Protein AF-Q2UUE7-F1 (afdb_monomer_lite)

Structure (mmCIF, N/CA/C/O backbone):
data_AF-Q2UUE7-F1
#
_entry.id   AF-Q2UUE7-F1
#
loop_
_atom_site.group_PDB
_atom_site.id
_atom_site.type_symbol
_atom_site.label_atom_id
_atom_site.label_alt_id
_atom_site.label_comp_id
_atom_site.label_asym_id
_atom_site.label_entity_id
_atom_site.label_seq_id
_atom_site.pdbx_PDB_ins_code
_atom_site.Cartn_x
_atom_site.Cartn_y
_atom_site.Cartn_z
_atom_site.occupancy
_atom_site.B_iso_or_equiv
_atom_site.auth_seq_id
_atom_site.auth_comp_id
_atom_site.auth_asym_id
_atom_site.auth_atom_id
_atom_site.pdbx_PDB_model_num
ATOM 1 N N . MET A 1 1 ? 7.877 10.088 -23.791 1.00 56.16 1 MET A N 1
ATOM 2 C CA . MET A 1 1 ? 6.866 9.044 -23.496 1.00 56.16 1 MET A CA 1
ATOM 3 C C . MET A 1 1 ? 7.052 8.372 -22.132 1.00 56.16 1 MET A C 1
ATOM 5 O O . MET A 1 1 ? 6.221 8.605 -21.274 1.00 56.16 1 MET A O 1
ATOM 9 N N . PHE A 1 2 ? 8.091 7.566 -21.865 1.00 62.44 2 PHE A N 1
ATOM 10 C CA . PHE A 1 2 ? 8.218 6.889 -20.551 1.00 62.44 2 PHE A CA 1
ATOM 11 C C . PHE A 1 2 ? 8.624 7.848 -19.414 1.00 62.44 2 PHE A C 1
ATOM 13 O O . PHE A 1 2 ? 7.998 7.840 -18.362 1.00 62.44 2 PHE A O 1
ATOM 20 N N . ASN A 1 3 ? 9.574 8.756 -19.678 1.00 67.06 3 ASN A N 1
ATOM 21 C CA . ASN A 1 3 ? 9.997 9.814 -18.742 1.00 67.06 3 ASN A CA 1
ATOM 22 C C . ASN A 1 3 ? 8.884 10.814 -18.375 1.00 67.06 3 ASN A C 1
ATOM 24 O O . ASN A 1 3 ? 9.054 11.586 -17.444 1.00 67.06 3 ASN A O 1
ATOM 28 N N . GLU A 1 4 ? 7.776 10.827 -19.118 1.00 73.94 4 GLU A N 1
ATOM 29 C CA . GLU A 1 4 ? 6.633 11.716 -18.862 1.00 73.94 4 GLU A CA 1
ATOM 30 C C . GLU A 1 4 ? 5.478 10.947 -18.215 1.00 73.94 4 GLU A C 1
ATOM 32 O O . GLU A 1 4 ? 4.833 11.449 -17.302 1.00 73.94 4 GLU A O 1
ATOM 37 N N . LYS A 1 5 ? 5.226 9.708 -18.660 1.00 82.69 5 LYS A N 1
ATOM 38 C CA . LYS A 1 5 ? 4.115 8.893 -18.157 1.00 82.69 5 LYS A CA 1
ATOM 39 C C . LYS A 1 5 ? 4.365 8.326 -16.765 1.00 82.69 5 LYS A C 1
ATOM 41 O O . LYS A 1 5 ? 3.429 8.278 -15.977 1.00 82.69 5 LYS A O 1
ATOM 46 N N . VAL A 1 6 ? 5.593 7.900 -16.456 1.00 81.25 6 VAL A N 1
ATOM 47 C CA . VAL A 1 6 ? 5.906 7.306 -15.144 1.00 81.25 6 VAL A CA 1
ATOM 48 C C . VAL A 1 6 ? 5.665 8.297 -14.004 1.00 81.25 6 VAL A C 1
ATOM 50 O O . VAL A 1 6 ? 4.866 7.961 -13.132 1.00 81.25 6 VAL A O 1
ATOM 53 N N . PRO A 1 7 ? 6.209 9.528 -14.034 1.00 84.81 7 PRO A N 1
ATOM 54 C CA . PRO A 1 7 ? 5.891 10.526 -13.014 1.00 84.81 7 PRO A CA 1
ATOM 55 C C . PRO A 1 7 ? 4.389 10.785 -12.870 1.00 84.81 7 PRO A C 1
ATOM 57 O O . PRO A 1 7 ? 3.871 10.849 -11.760 1.00 84.81 7 PRO A O 1
ATOM 60 N N . GLY A 1 8 ? 3.664 10.867 -13.994 1.00 87.19 8 GLY A N 1
ATOM 61 C CA . GLY A 1 8 ? 2.213 11.069 -13.985 1.00 87.19 8 GLY A CA 1
ATOM 62 C C . GLY A 1 8 ? 1.451 9.947 -13.275 1.00 87.19 8 GLY A C 1
ATOM 63 O O . GLY A 1 8 ? 0.583 10.223 -12.451 1.00 87.19 8 GLY A O 1
ATOM 64 N N . HIS A 1 9 ? 1.800 8.685 -13.540 1.00 89.06 9 HIS A N 1
ATOM 65 C CA . HIS A 1 9 ? 1.164 7.540 -12.886 1.00 89.06 9 HIS A CA 1
ATOM 66 C C . HIS A 1 9 ? 1.512 7.437 -11.397 1.00 89.06 9 HIS A C 1
ATOM 68 O O . HIS A 1 9 ? 0.632 7.123 -10.602 1.00 89.06 9 HIS A O 1
ATOM 74 N N . PHE A 1 10 ? 2.750 7.745 -10.998 1.00 88.94 10 PHE A N 1
ATOM 75 C CA . PHE A 1 10 ? 3.128 7.796 -9.580 1.00 88.94 10 PHE A CA 1
ATOM 76 C C . PHE A 1 10 ? 2.419 8.929 -8.837 1.00 88.94 10 PHE A C 1
ATOM 78 O O . PHE A 1 10 ? 1.948 8.733 -7.717 1.00 88.94 10 PHE A O 1
ATOM 85 N N . PHE A 1 11 ? 2.297 10.098 -9.470 1.00 88.56 11 PHE A N 1
ATOM 86 C CA . PHE A 1 11 ? 1.551 11.223 -8.916 1.00 88.56 11 PHE A CA 1
ATOM 87 C C . PHE A 1 11 ? 0.078 10.861 -8.694 1.00 88.56 11 PHE A C 1
ATOM 89 O O . PHE A 1 11 ? -0.455 11.110 -7.613 1.00 88.56 11 PHE A O 1
ATOM 96 N N . GLN A 1 12 ? -0.554 10.225 -9.684 1.00 92.81 12 GLN A N 1
ATOM 97 C CA . GLN A 1 12 ? -1.933 9.760 -9.572 1.00 92.81 12 GLN A CA 1
ATOM 98 C C . GLN A 1 12 ? -2.084 8.699 -8.476 1.00 92.81 12 GLN A C 1
ATOM 100 O O . GLN A 1 12 ? -2.904 8.871 -7.583 1.00 92.81 12 GLN A O 1
ATOM 105 N N . LEU A 1 13 ? -1.236 7.665 -8.475 1.00 92.19 13 LEU A N 1
ATOM 106 C CA . LEU A 1 13 ? -1.259 6.603 -7.466 1.00 92.19 13 LEU A CA 1
ATOM 107 C C . LEU A 1 13 ? -1.127 7.158 -6.042 1.00 92.19 13 LEU A C 1
ATOM 109 O O . LEU A 1 13 ? -1.840 6.734 -5.136 1.00 92.19 13 LEU A O 1
ATOM 113 N N . LYS A 1 14 ? -0.231 8.129 -5.836 1.00 91.81 14 LYS A N 1
ATOM 114 C CA . LYS A 1 14 ? -0.063 8.799 -4.543 1.00 91.81 14 LYS A CA 1
ATOM 115 C C . LYS A 1 14 ? -1.341 9.519 -4.105 1.00 91.81 14 LYS A C 1
ATOM 117 O O . LYS A 1 14 ? -1.687 9.451 -2.927 1.00 91.81 14 LYS A O 1
ATOM 122 N N . GLY A 1 15 ? -2.010 10.207 -5.030 1.00 91.38 15 GLY A N 1
ATOM 123 C CA . GLY A 1 15 ? -3.289 10.868 -4.776 1.00 91.38 15 GLY A CA 1
ATOM 124 C C . GLY A 1 15 ? -4.387 9.869 -4.419 1.00 91.38 15 GLY A C 1
ATOM 125 O O . GLY A 1 15 ? -5.014 10.006 -3.372 1.00 91.38 15 GLY A O 1
ATOM 126 N N . ASP A 1 16 ? -4.544 8.828 -5.236 1.00 94.12 16 ASP A N 1
ATOM 127 C CA . ASP A 1 16 ? -5.573 7.801 -5.066 1.00 94.12 16 ASP A CA 1
ATOM 128 C C . ASP A 1 16 ? -5.416 7.068 -3.723 1.00 94.12 16 ASP A C 1
ATOM 130 O O . ASP A 1 16 ? -6.382 6.900 -2.978 1.00 94.12 16 ASP A O 1
ATOM 134 N N . LEU A 1 17 ? -4.189 6.673 -3.361 1.00 92.94 17 LEU A N 1
ATOM 135 C CA . LEU A 1 17 ? -3.924 5.997 -2.088 1.00 92.94 17 LEU A CA 1
ATOM 136 C C . LEU A 1 17 ? -4.184 6.908 -0.882 1.00 92.94 17 LEU A C 1
ATOM 138 O O . LEU A 1 17 ? -4.773 6.462 0.103 1.00 92.94 17 LEU A O 1
ATOM 142 N N . ALA A 1 18 ? -3.780 8.180 -0.952 1.00 92.69 18 ALA A N 1
ATOM 143 C CA . ALA A 1 18 ? -4.068 9.141 0.110 1.00 92.69 18 ALA A CA 1
ATOM 144 C C . ALA A 1 18 ? -5.582 9.341 0.282 1.00 92.69 18 ALA A C 1
ATOM 146 O O . ALA A 1 18 ? -6.085 9.300 1.405 1.00 92.69 18 ALA A O 1
ATOM 147 N N . GLU A 1 19 ? -6.321 9.472 -0.822 1.00 94.94 19 GLU A N 1
ATOM 148 C CA . GLU A 1 19 ? -7.773 9.620 -0.787 1.00 94.94 19 GLU A CA 1
ATOM 149 C C . GLU A 1 19 ? -8.455 8.385 -0.182 1.00 94.94 19 GLU A C 1
ATOM 151 O O . GLU A 1 19 ? -9.333 8.519 0.674 1.00 94.94 19 GLU A O 1
ATOM 156 N N . ILE A 1 20 ? -8.044 7.178 -0.579 1.00 94.25 20 ILE A N 1
ATOM 157 C CA . ILE A 1 20 ? -8.590 5.927 -0.036 1.00 94.25 20 ILE A CA 1
ATOM 158 C C . ILE A 1 20 ? -8.371 5.856 1.478 1.00 94.25 20 ILE A C 1
ATOM 160 O O . ILE A 1 20 ? -9.308 5.534 2.217 1.00 94.25 20 ILE A O 1
ATOM 164 N N . LEU A 1 21 ? -7.170 6.189 1.956 1.00 93.56 21 LEU A N 1
ATOM 165 C CA . LEU A 1 21 ? -6.863 6.202 3.386 1.00 93.56 21 LEU A CA 1
ATOM 166 C C . LEU A 1 21 ? -7.695 7.247 4.140 1.00 93.56 21 LEU A C 1
ATOM 168 O O . LEU A 1 21 ? -8.236 6.948 5.205 1.00 93.56 21 LEU A O 1
ATOM 172 N N . GLU A 1 22 ? -7.879 8.443 3.580 1.00 93.56 22 GLU A N 1
ATOM 173 C CA . GLU A 1 22 ? -8.746 9.473 4.162 1.00 93.56 22 GLU A CA 1
ATOM 174 C C . GLU A 1 22 ? -10.224 9.059 4.184 1.00 93.56 22 GLU A C 1
ATOM 176 O O . GLU A 1 22 ? -10.947 9.331 5.148 1.00 93.56 22 GLU A O 1
ATOM 181 N N . GLN A 1 23 ? -10.711 8.404 3.129 1.00 94.75 23 GLN A N 1
ATOM 182 C CA . GLN A 1 23 ? -12.073 7.876 3.077 1.00 94.75 23 GLN A CA 1
ATOM 183 C C . GLN A 1 23 ? -12.275 6.767 4.111 1.00 94.75 23 GLN A C 1
ATOM 185 O O . GLN A 1 23 ? -13.275 6.784 4.837 1.00 94.75 23 GLN A O 1
ATOM 190 N N . TYR A 1 24 ? -11.329 5.828 4.206 1.00 92.62 24 TYR A N 1
ATOM 191 C CA . TYR A 1 24 ? -11.323 4.797 5.239 1.00 92.62 24 TYR A CA 1
ATOM 192 C C . TYR A 1 24 ? -11.357 5.436 6.625 1.00 92.62 24 TYR A C 1
ATOM 194 O O . TYR A 1 24 ? -12.229 5.107 7.431 1.00 92.62 24 TYR A O 1
ATOM 202 N N . HIS A 1 25 ? -10.482 6.412 6.869 1.00 93.19 25 HIS A N 1
ATOM 203 C CA . HIS A 1 25 ? -10.392 7.094 8.147 1.00 93.19 25 HIS A CA 1
ATOM 204 C C . HIS A 1 25 ? -11.710 7.765 8.533 1.00 93.19 25 HIS A C 1
ATOM 206 O O . HIS A 1 25 ? -12.246 7.497 9.610 1.00 93.19 25 HIS A O 1
ATOM 212 N N . ARG A 1 26 ? -12.287 8.571 7.632 1.00 90.94 26 ARG A N 1
ATOM 213 C CA . ARG A 1 26 ? -13.571 9.247 7.870 1.00 90.94 26 ARG A CA 1
ATOM 214 C C . ARG A 1 26 ? -14.686 8.256 8.188 1.00 90.94 26 ARG A C 1
ATOM 216 O O . ARG A 1 26 ? -15.453 8.479 9.121 1.00 90.94 26 ARG A O 1
ATOM 223 N N . ARG A 1 27 ? -14.772 7.149 7.443 1.00 90.00 27 ARG A N 1
ATOM 224 C CA . ARG A 1 27 ? -15.779 6.101 7.680 1.00 90.00 27 ARG A CA 1
ATOM 225 C C . ARG A 1 27 ? -15.566 5.408 9.021 1.00 90.00 27 ARG A C 1
ATOM 227 O O . ARG A 1 27 ? -16.525 5.235 9.771 1.00 90.00 27 ARG A O 1
ATOM 234 N N . ALA A 1 28 ? -14.329 5.038 9.330 1.00 88.19 28 ALA A N 1
ATOM 235 C CA . ALA A 1 28 ? -13.985 4.368 10.573 1.00 88.19 28 ALA A CA 1
ATOM 236 C C . ALA A 1 28 ? -14.290 5.258 11.786 1.00 88.19 28 ALA A C 1
ATOM 238 O O . ALA A 1 28 ? -14.904 4.789 12.738 1.00 88.19 28 ALA A O 1
ATOM 239 N N . ILE A 1 29 ? -13.972 6.552 11.731 1.00 86.88 29 ILE A N 1
ATOM 240 C CA . ILE A 1 29 ? -14.338 7.501 12.786 1.00 86.88 29 ILE A CA 1
ATOM 241 C C . ILE A 1 29 ? -15.863 7.663 12.881 1.00 86.88 29 ILE A C 1
ATOM 243 O O . ILE A 1 29 ? -16.412 7.496 13.968 1.00 86.88 29 ILE A O 1
ATOM 247 N N . ALA A 1 30 ? -16.576 7.877 11.770 1.00 86.19 30 ALA A N 1
ATOM 248 C CA . ALA A 1 30 ? -18.032 8.071 11.772 1.00 86.19 30 ALA A CA 1
ATOM 249 C C . ALA A 1 30 ? -18.816 6.871 12.345 1.00 86.19 30 ALA A C 1
ATOM 251 O O . ALA A 1 30 ? -19.825 7.043 13.037 1.00 86.19 30 ALA A O 1
ATOM 252 N N . LEU A 1 31 ? -18.349 5.640 12.101 1.00 81.69 31 LEU A N 1
ATOM 253 C CA . LEU A 1 31 ? -18.938 4.424 12.678 1.00 81.69 31 LEU A CA 1
ATOM 254 C C . LEU A 1 31 ? -18.821 4.385 14.206 1.00 81.69 31 LEU A C 1
ATOM 256 O O . LEU A 1 31 ? -19.656 3.797 14.897 1.00 81.69 31 LEU A O 1
ATOM 260 N N . VAL A 1 32 ? -17.775 5.003 14.742 1.00 77.25 32 VAL A N 1
ATOM 261 C CA . VAL A 1 32 ? -17.381 4.890 16.143 1.00 77.25 32 VAL A CA 1
ATOM 262 C C . VAL A 1 32 ? -17.842 6.127 16.929 1.00 77.25 32 VAL A C 1
ATOM 264 O O . VAL A 1 32 ? -18.203 5.981 18.100 1.00 77.25 32 VAL A O 1
ATOM 267 N N . GLU A 1 33 ? -17.964 7.293 16.278 1.00 62.25 33 GLU A N 1
ATOM 268 C CA . GLU A 1 33 ? -18.493 8.564 16.808 1.00 62.25 33 GLU A CA 1
ATOM 269 C C . GLU A 1 33 ? -19.914 8.433 17.379 1.00 62.25 33 GLU A C 1
ATOM 271 O O . GLU A 1 33 ? -20.243 9.096 18.359 1.00 62.25 33 GLU A O 1
ATOM 276 N N . ARG A 1 34 ? -20.738 7.498 16.885 1.00 61.56 34 ARG A N 1
ATOM 277 C CA . ARG A 1 34 ? -22.057 7.210 17.486 1.00 61.56 34 ARG A CA 1
ATOM 278 C C . ARG A 1 34 ? -21.989 6.537 18.866 1.00 61.56 34 ARG A C 1
ATOM 280 O O . ARG A 1 34 ? -23.013 6.447 19.537 1.00 61.56 34 ARG A O 1
ATOM 287 N N . ARG A 1 35 ? -20.835 5.998 19.283 1.00 59.16 35 ARG A N 1
ATOM 288 C CA . ARG A 1 35 ? -20.701 5.131 20.474 1.00 59.16 35 ARG A CA 1
ATOM 289 C C . ARG A 1 35 ? -19.375 5.321 21.233 1.00 59.16 35 ARG A C 1
ATOM 291 O O . ARG A 1 35 ? -18.734 4.334 21.560 1.00 59.16 35 ARG A O 1
ATOM 298 N N . SER A 1 36 ? -18.957 6.551 21.541 1.00 62.97 36 SER A N 1
ATOM 299 C CA . SER A 1 36 ? -17.813 6.865 22.434 1.00 62.97 36 SER A CA 1
ATOM 300 C C . SER A 1 36 ? -16.387 6.651 21.868 1.00 62.97 36 SER A C 1
ATOM 302 O O . SER A 1 36 ? -15.665 5.768 22.333 1.00 62.97 36 SER A O 1
ATOM 304 N N . VAL A 1 37 ? -15.951 7.479 20.907 1.00 68.25 37 VAL A N 1
ATOM 305 C CA . VAL A 1 37 ? -14.509 7.769 20.691 1.00 68.25 37 VAL A CA 1
ATOM 306 C C . VAL A 1 37 ? -14.127 8.929 21.601 1.00 68.25 37 VAL A C 1
ATOM 308 O O . VAL A 1 37 ? -14.853 9.922 21.642 1.00 68.25 37 VAL A O 1
ATOM 311 N N . THR A 1 38 ? -13.020 8.832 22.336 1.00 79.06 38 THR A N 1
ATOM 312 C CA . THR A 1 38 ? -12.492 9.993 23.066 1.00 79.06 38 THR A CA 1
ATOM 313 C C . THR A 1 38 ? -11.827 10.948 22.078 1.00 79.06 38 THR A C 1
ATOM 315 O O . THR A 1 38 ? -11.242 10.519 21.084 1.00 79.06 38 THR A O 1
ATOM 318 N N . LYS A 1 39 ? -11.881 12.256 22.344 1.00 83.38 39 LYS A N 1
ATOM 319 C CA . LYS A 1 39 ? -11.196 13.252 21.505 1.00 83.38 39 LYS A CA 1
ATOM 320 C C . LYS A 1 39 ? -9.711 12.907 21.308 1.00 83.38 39 LYS A C 1
ATOM 322 O O . LYS A 1 39 ? -9.200 13.010 20.204 1.00 83.38 39 LYS A O 1
ATOM 327 N N . GLU A 1 40 ? -9.068 12.399 22.355 1.00 84.31 40 GLU A N 1
ATOM 328 C CA . GLU A 1 40 ? -7.675 11.950 22.337 1.00 84.31 40 GLU A CA 1
ATOM 329 C C . GLU A 1 40 ? -7.412 10.815 21.332 1.00 84.31 40 GLU A C 1
ATOM 331 O O . GLU A 1 40 ? -6.474 10.905 20.544 1.00 84.31 40 GLU A O 1
ATOM 336 N N . SER A 1 41 ? -8.256 9.775 21.296 1.00 84.81 41 SER A N 1
ATOM 337 C CA . SER A 1 41 ? -8.110 8.681 20.325 1.00 84.81 41 SER A CA 1
ATOM 338 C C . SER A 1 41 ? -8.296 9.162 18.886 1.00 84.81 41 SER A C 1
ATOM 340 O O . SER A 1 41 ? -7.622 8.663 17.988 1.00 84.81 41 SER A O 1
ATOM 342 N N . LYS A 1 42 ? -9.186 10.137 18.661 1.00 88.31 42 LYS A N 1
ATOM 343 C CA . LYS A 1 42 ? -9.373 10.758 17.344 1.00 88.31 42 LYS A CA 1
ATOM 344 C C . LYS A 1 42 ? -8.134 11.554 16.932 1.00 88.31 42 LYS A C 1
ATOM 346 O O . LYS A 1 42 ? -7.565 11.267 15.888 1.00 88.31 42 LYS A O 1
ATOM 351 N N . ASP A 1 43 ? -7.657 12.451 17.795 1.00 89.31 43 ASP A N 1
ATOM 352 C CA . ASP A 1 43 ? -6.460 13.260 17.537 1.00 89.31 43 ASP A CA 1
ATOM 353 C C . ASP A 1 43 ? -5.216 12.377 17.292 1.00 89.31 43 ASP A C 1
ATOM 355 O O . ASP A 1 43 ? -4.345 12.719 16.489 1.00 89.31 43 ASP A O 1
ATOM 359 N N . MET A 1 44 ? -5.119 11.227 17.970 1.00 90.50 44 MET A N 1
ATOM 360 C CA . MET A 1 44 ? -4.061 10.240 17.740 1.00 90.50 44 MET A CA 1
ATOM 361 C C . MET A 1 44 ? -4.166 9.600 16.350 1.00 90.50 44 MET A C 1
ATOM 363 O O . MET A 1 44 ? -3.158 9.506 15.652 1.00 90.50 44 MET A O 1
ATOM 367 N N . LEU A 1 45 ? -5.366 9.181 15.937 1.00 92.56 45 LEU A N 1
ATOM 368 C CA . LEU A 1 45 ? -5.595 8.577 14.622 1.00 92.56 45 LEU A CA 1
ATOM 369 C C . LEU A 1 45 ? -5.399 9.575 13.477 1.00 92.56 45 LEU A C 1
ATOM 371 O O . LEU A 1 45 ? -4.838 9.199 12.452 1.00 92.56 45 LEU A O 1
ATOM 375 N N . ASP A 1 46 ? -5.791 10.836 13.657 1.00 93.25 46 ASP A N 1
ATOM 376 C CA . ASP A 1 46 ? -5.561 11.908 12.680 1.00 93.25 46 ASP A CA 1
ATOM 377 C C . ASP A 1 46 ? -4.054 12.116 12.448 1.00 93.25 46 ASP A C 1
ATOM 379 O O . ASP A 1 46 ? -3.580 12.199 11.311 1.00 93.25 46 ASP A O 1
ATOM 383 N N . LYS A 1 47 ? -3.269 12.138 13.535 1.00 93.75 47 LYS A N 1
ATOM 384 C CA . LYS A 1 47 ? -1.802 12.229 13.467 1.00 93.75 47 LYS A CA 1
ATOM 385 C C . LYS A 1 47 ? -1.185 10.993 12.821 1.00 93.75 47 LYS A C 1
ATOM 387 O O . LYS A 1 47 ? -0.312 11.140 11.968 1.00 93.75 47 LYS A O 1
ATOM 392 N N . ALA A 1 48 ? -1.628 9.797 13.208 1.00 93.12 48 ALA A N 1
ATOM 393 C CA . ALA A 1 48 ? -1.131 8.543 12.647 1.00 93.12 48 ALA A CA 1
ATOM 394 C C . ALA A 1 48 ? -1.394 8.468 11.136 1.00 93.12 48 ALA A C 1
ATOM 396 O O . ALA A 1 48 ? -0.478 8.173 10.371 1.00 93.12 48 ALA A O 1
ATOM 397 N N . LEU A 1 49 ? -2.600 8.841 10.695 1.00 94.31 49 LEU A N 1
ATOM 398 C CA . LEU A 1 49 ? -2.948 8.942 9.280 1.00 94.31 49 LEU A CA 1
ATOM 399 C C . LEU A 1 49 ? -2.043 9.939 8.549 1.00 94.31 49 LEU A C 1
ATOM 401 O O . LEU A 1 49 ? -1.494 9.613 7.502 1.00 94.31 49 LEU A O 1
ATOM 405 N N . SER A 1 50 ? -1.853 11.138 9.106 1.00 94.19 50 SER A N 1
ATOM 406 C CA . SER A 1 50 ? -0.995 12.169 8.511 1.00 94.19 50 SER A CA 1
ATOM 407 C C . SER A 1 50 ? 0.446 11.677 8.319 1.00 94.19 50 SER A C 1
ATOM 409 O O . SER A 1 50 ? 1.023 11.831 7.239 1.00 94.19 50 SER A O 1
ATOM 411 N N . ILE A 1 51 ? 1.012 11.021 9.338 1.00 94.06 51 ILE A N 1
ATOM 412 C CA . ILE A 1 51 ? 2.350 10.414 9.281 1.00 94.06 51 ILE A CA 1
ATOM 413 C C . ILE A 1 51 ? 2.394 9.304 8.227 1.00 94.06 51 ILE A C 1
ATOM 415 O O . ILE A 1 51 ? 3.329 9.255 7.429 1.00 94.06 51 ILE A O 1
ATOM 419 N N . CYS A 1 52 ? 1.377 8.444 8.196 1.00 92.75 52 CYS A N 1
ATOM 420 C CA . CYS A 1 52 ? 1.263 7.334 7.260 1.00 92.75 52 CYS A CA 1
ATOM 421 C C . CYS A 1 52 ? 1.207 7.821 5.802 1.00 92.75 52 CYS A C 1
ATOM 423 O O . CYS A 1 52 ? 2.049 7.430 4.993 1.00 92.75 52 CYS A O 1
ATOM 425 N N . CYS A 1 53 ? 0.308 8.758 5.482 1.00 92.50 53 CYS A N 1
ATOM 426 C CA . CYS A 1 53 ? 0.196 9.356 4.150 1.00 92.50 53 CYS A CA 1
ATOM 427 C C . CYS A 1 53 ? 1.495 10.048 3.717 1.00 92.50 53 CYS A C 1
ATOM 429 O O . CYS A 1 53 ? 1.909 9.934 2.560 1.00 92.50 53 CYS A O 1
ATOM 431 N N . LYS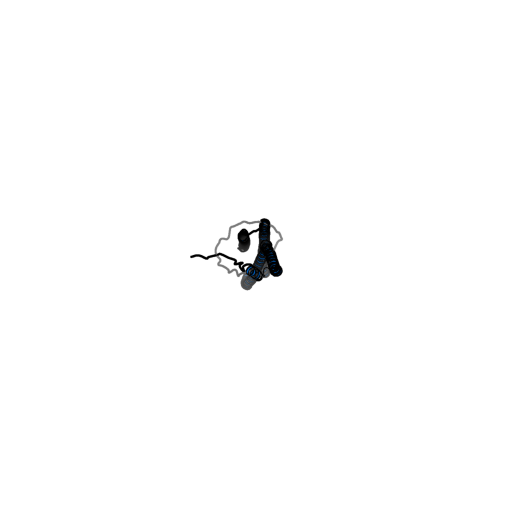 A 1 54 ? 2.172 10.742 4.643 1.00 93.50 54 LYS A N 1
ATOM 432 C CA . LYS A 1 54 ? 3.461 11.381 4.361 1.00 93.50 54 LYS A CA 1
ATOM 433 C C . LYS A 1 54 ? 4.544 10.346 4.054 1.00 93.50 54 LYS A C 1
ATOM 435 O O . LYS A 1 54 ? 5.207 10.463 3.028 1.00 93.50 54 LYS A O 1
ATOM 440 N N . SER A 1 55 ? 4.683 9.329 4.903 1.00 93.44 55 SER A N 1
ATOM 441 C CA . SER A 1 55 ? 5.686 8.274 4.745 1.00 93.44 55 SER A CA 1
ATOM 442 C C . SER A 1 55 ? 5.487 7.494 3.446 1.00 93.44 55 SER A C 1
ATOM 444 O O . SER A 1 55 ? 6.423 7.357 2.661 1.00 93.44 55 SER A O 1
ATOM 446 N N . MET A 1 56 ? 4.254 7.077 3.153 1.00 93.69 56 MET A N 1
ATOM 447 C CA . MET A 1 56 ? 3.905 6.424 1.890 1.00 93.69 56 MET A CA 1
ATOM 448 C C . MET A 1 56 ? 4.224 7.328 0.691 1.00 93.69 56 MET A C 1
ATOM 450 O O . MET A 1 56 ? 4.813 6.887 -0.295 1.00 93.69 56 MET A O 1
ATOM 454 N N . GLY A 1 57 ? 3.897 8.619 0.788 1.00 91.94 57 GLY A N 1
ATOM 455 C CA . GLY A 1 57 ? 4.189 9.601 -0.250 1.00 91.94 57 GLY A CA 1
ATOM 456 C C . GLY A 1 57 ? 5.682 9.842 -0.501 1.00 91.94 57 GLY A C 1
ATOM 457 O O . GLY A 1 57 ? 6.043 10.185 -1.628 1.00 91.94 57 GLY A O 1
ATOM 458 N N . GLU A 1 58 ? 6.532 9.694 0.516 1.00 93.69 58 GLU A N 1
ATOM 459 C CA . GLU A 1 58 ? 7.996 9.756 0.407 1.00 93.69 58 GLU A CA 1
ATOM 460 C C . GLU A 1 58 ? 8.563 8.470 -0.209 1.00 93.69 58 GLU A C 1
ATOM 462 O O . GLU A 1 58 ? 9.407 8.537 -1.105 1.00 93.69 58 GLU A O 1
ATOM 467 N N . GLN A 1 59 ? 8.062 7.304 0.208 1.00 92.88 59 GLN A N 1
ATOM 468 C CA . GLN A 1 59 ? 8.496 6.007 -0.318 1.00 92.88 59 GLN A CA 1
ATOM 469 C C . GLN A 1 59 ? 8.127 5.836 -1.797 1.00 92.88 59 GLN A C 1
ATOM 471 O O . GLN A 1 59 ? 8.983 5.453 -2.593 1.00 92.88 59 GLN A O 1
ATOM 476 N N . LEU A 1 60 ? 6.913 6.229 -2.200 1.00 92.88 60 LEU A N 1
ATOM 477 C CA . LEU A 1 60 ? 6.524 6.277 -3.615 1.00 92.88 60 LEU A CA 1
ATOM 478 C C . LEU A 1 60 ? 7.412 7.227 -4.424 1.00 92.88 60 LEU A C 1
ATOM 480 O O . LEU A 1 60 ? 7.815 6.884 -5.532 1.00 92.88 60 LEU A O 1
ATOM 484 N N . GLY A 1 61 ? 7.763 8.390 -3.866 1.00 92.19 61 GLY A N 1
ATOM 485 C CA . GLY A 1 61 ? 8.679 9.327 -4.520 1.00 92.19 61 GLY A CA 1
ATOM 486 C C . GLY A 1 61 ? 10.084 8.743 -4.700 1.00 92.19 61 GLY A C 1
ATOM 487 O O . GLY A 1 61 ? 10.700 8.903 -5.752 1.00 92.19 61 GLY A O 1
ATOM 488 N N . SER A 1 62 ? 10.587 8.009 -3.705 1.00 93.06 62 SER A N 1
ATOM 489 C CA . SER A 1 62 ? 11.859 7.285 -3.813 1.00 93.06 62 SER A CA 1
ATOM 490 C C . SER A 1 62 ? 11.810 6.204 -4.899 1.00 93.06 62 SER A C 1
ATOM 492 O O . SER A 1 62 ? 12.729 6.093 -5.717 1.00 93.06 62 SER A O 1
ATOM 494 N N . LEU A 1 63 ? 10.709 5.450 -4.956 1.00 92.81 63 LEU A N 1
ATOM 495 C CA . LEU A 1 63 ? 10.507 4.393 -5.939 1.00 92.81 63 LEU A CA 1
ATOM 496 C C . LEU A 1 63 ? 10.416 4.944 -7.369 1.00 92.81 63 LEU A C 1
ATOM 498 O O . LEU A 1 63 ? 11.048 4.399 -8.275 1.00 92.81 63 LEU A O 1
ATOM 502 N N . GLU A 1 64 ? 9.724 6.068 -7.559 1.00 91.94 64 GLU A N 1
ATOM 503 C CA . GLU A 1 64 ? 9.673 6.798 -8.828 1.00 91.94 64 GLU A CA 1
ATOM 504 C C . GLU A 1 64 ? 11.087 7.168 -9.314 1.00 91.94 64 GLU A C 1
ATOM 506 O O . GLU A 1 64 ? 11.473 6.851 -10.444 1.00 91.94 64 GLU A O 1
ATOM 511 N N . GLN A 1 65 ? 11.906 7.781 -8.449 1.00 91.56 65 GLN A N 1
ATOM 512 C CA . GLN A 1 65 ? 13.278 8.173 -8.797 1.00 91.56 65 GLN A CA 1
ATOM 513 C C . GLN A 1 65 ? 14.171 6.967 -9.112 1.00 91.56 65 GLN A C 1
ATOM 515 O O . GLN A 1 65 ? 14.983 7.011 -10.045 1.00 91.56 65 GLN A O 1
ATOM 520 N N . SER A 1 66 ? 14.003 5.873 -8.367 1.00 91.56 66 SER A N 1
ATOM 521 C CA . SER A 1 66 ? 14.686 4.602 -8.622 1.00 91.56 66 SER A CA 1
ATOM 522 C C . SER A 1 66 ? 14.314 4.039 -9.996 1.00 91.56 66 SER A C 1
ATOM 524 O O . SER A 1 66 ? 15.199 3.689 -10.783 1.00 91.56 66 SER A O 1
ATOM 526 N N . MET A 1 67 ? 13.022 4.030 -10.336 1.00 89.69 67 MET A N 1
ATOM 527 C CA . MET A 1 67 ? 12.520 3.553 -11.625 1.00 89.69 67 MET A CA 1
ATOM 528 C C . MET A 1 67 ? 13.065 4.386 -12.790 1.00 89.69 67 MET A C 1
ATOM 530 O O . MET A 1 67 ? 13.592 3.824 -13.752 1.00 89.69 67 MET A O 1
ATOM 534 N N . ILE A 1 68 ? 13.021 5.718 -12.687 1.00 89.62 68 ILE A N 1
ATOM 535 C CA . ILE A 1 68 ? 13.575 6.629 -13.703 1.00 89.62 68 ILE A CA 1
ATOM 536 C C . ILE A 1 68 ? 15.078 6.380 -13.892 1.00 89.62 68 ILE A C 1
ATOM 538 O O . ILE A 1 68 ? 15.569 6.315 -15.022 1.00 89.62 68 ILE A O 1
ATOM 542 N N . SER A 1 69 ? 15.823 6.218 -12.798 1.00 89.94 69 SER A N 1
ATOM 543 C CA . SER A 1 69 ? 17.272 5.999 -12.842 1.00 89.94 69 SER A CA 1
ATOM 544 C C . SER A 1 69 ? 17.632 4.658 -13.484 1.00 89.94 69 SER A C 1
ATOM 546 O O . SER A 1 69 ? 18.455 4.615 -14.400 1.00 89.94 69 SER A O 1
ATOM 548 N N . LYS A 1 70 ? 16.968 3.567 -13.080 1.00 89.12 70 LYS A N 1
ATOM 549 C CA . LYS A 1 70 ? 17.166 2.231 -13.667 1.00 89.12 70 LYS A CA 1
ATOM 550 C C . LYS A 1 70 ? 16.788 2.201 -15.146 1.00 89.12 70 LYS A C 1
ATOM 552 O O . LYS A 1 70 ? 17.473 1.575 -15.952 1.00 89.12 70 LYS A O 1
ATOM 557 N N . GLN A 1 71 ? 15.734 2.913 -15.533 1.00 88.06 71 GLN A N 1
ATOM 558 C CA . GLN A 1 71 ? 15.339 3.005 -16.932 1.00 88.06 71 GLN A CA 1
ATOM 559 C C . GLN A 1 71 ? 16.374 3.763 -17.779 1.00 88.06 71 GLN A C 1
ATOM 561 O O . GLN A 1 71 ? 16.726 3.311 -18.871 1.00 88.06 71 GLN A O 1
ATOM 566 N N . LYS A 1 72 ? 16.902 4.891 -17.280 1.00 89.38 72 LYS A N 1
ATOM 567 C CA . LYS A 1 72 ? 18.013 5.608 -17.931 1.00 89.38 72 LYS A CA 1
ATOM 568 C C . LYS A 1 72 ? 19.225 4.700 -18.106 1.00 89.38 72 LYS A C 1
ATOM 570 O O . LYS A 1 72 ? 19.836 4.717 -19.171 1.00 89.38 72 LYS A O 1
ATOM 575 N N . GLU A 1 73 ? 19.524 3.877 -17.106 1.00 89.25 73 GLU A N 1
ATOM 576 C CA . GLU A 1 73 ? 20.620 2.915 -17.181 1.00 89.25 73 GLU A CA 1
ATOM 577 C C . GLU A 1 73 ? 20.399 1.853 -18.265 1.00 89.25 73 GLU A C 1
ATOM 579 O O . GLU A 1 73 ? 21.287 1.608 -19.081 1.00 89.25 73 GLU A O 1
ATOM 584 N N . ILE A 1 74 ? 19.195 1.282 -18.354 1.00 87.25 74 ILE A N 1
ATOM 585 C CA . ILE A 1 74 ? 18.838 0.329 -19.419 1.00 87.25 74 ILE A CA 1
ATOM 586 C C . ILE A 1 74 ? 18.995 0.972 -20.806 1.00 87.25 74 ILE A C 1
ATOM 588 O O . ILE A 1 74 ? 19.565 0.363 -21.715 1.00 87.25 74 ILE A O 1
ATOM 592 N N . ASN A 1 75 ? 18.549 2.220 -20.965 1.00 86.25 75 ASN A N 1
ATOM 593 C CA . ASN A 1 75 ? 18.697 2.963 -22.219 1.00 86.25 75 ASN A CA 1
ATOM 594 C C . ASN A 1 75 ? 20.172 3.264 -22.542 1.00 86.25 75 ASN A C 1
ATOM 596 O O . ASN A 1 75 ? 20.579 3.191 -23.703 1.00 86.25 75 ASN A O 1
ATOM 600 N N . ARG A 1 76 ? 20.996 3.560 -21.529 1.00 87.75 76 ARG A N 1
ATOM 601 C CA . ARG A 1 76 ? 22.443 3.757 -21.690 1.00 87.75 76 ARG A CA 1
ATOM 602 C C . ARG A 1 76 ? 23.125 2.474 -22.159 1.00 87.75 76 ARG A C 1
ATOM 604 O O . ARG A 1 76 ? 23.879 2.510 -23.128 1.00 87.75 76 ARG A O 1
ATOM 611 N N . MET A 1 77 ? 22.810 1.335 -21.540 1.00 82.88 77 MET A N 1
ATOM 612 C CA . MET A 1 77 ? 23.339 0.027 -21.947 1.00 82.88 77 MET A CA 1
ATOM 613 C C . MET A 1 77 ? 22.964 -0.337 -23.389 1.00 82.88 77 MET A C 1
ATOM 615 O O . MET A 1 77 ? 23.755 -0.966 -24.096 1.00 82.88 77 MET A O 1
ATOM 619 N N . PHE A 1 78 ? 21.778 0.068 -23.849 1.00 82.75 78 PHE A N 1
ATOM 620 C CA . PHE A 1 78 ? 21.361 -0.103 -25.241 1.00 82.75 78 PHE A CA 1
ATOM 621 C C . PHE A 1 78 ? 22.248 0.682 -26.211 1.00 82.75 78 PHE A C 1
ATOM 623 O O . PHE A 1 78 ? 22.773 0.099 -27.163 1.00 82.75 78 PHE A O 1
ATOM 630 N N . ALA A 1 79 ? 22.446 1.978 -25.949 1.00 82.75 79 ALA A N 1
ATOM 631 C CA . ALA A 1 79 ? 23.305 2.834 -26.766 1.00 82.75 79 ALA A CA 1
ATOM 632 C C . ALA A 1 79 ? 24.752 2.316 -26.790 1.00 82.75 79 ALA A C 1
ATOM 634 O O . ALA A 1 79 ? 25.369 2.233 -27.850 1.00 82.75 79 ALA A O 1
ATOM 635 N N . GLU A 1 80 ? 25.254 1.874 -25.639 1.00 83.69 80 GLU A N 1
ATOM 636 C CA . GLU A 1 80 ? 26.602 1.328 -25.498 1.00 83.69 80 GLU A CA 1
ATOM 637 C C . GLU A 1 80 ? 26.789 -0.005 -26.235 1.00 83.69 80 GLU A C 1
ATOM 639 O O . GLU A 1 80 ? 27.828 -0.248 -26.854 1.00 83.69 80 GLU A O 1
ATOM 644 N N . THR A 1 81 ? 25.759 -0.857 -26.235 1.00 80.69 81 THR A N 1
ATOM 645 C CA . THR A 1 81 ? 25.763 -2.117 -26.991 1.00 80.69 81 THR A CA 1
ATOM 646 C C . THR A 1 81 ? 25.823 -1.851 -28.494 1.00 80.69 81 THR A C 1
ATOM 648 O O . THR A 1 81 ? 26.555 -2.540 -29.204 1.00 80.69 81 THR A O 1
ATOM 651 N N . ILE A 1 82 ? 25.080 -0.851 -28.983 1.00 78.44 82 ILE A N 1
ATOM 652 C CA . ILE A 1 82 ? 25.127 -0.435 -30.392 1.00 78.44 82 ILE A CA 1
ATOM 653 C C . ILE A 1 82 ? 26.506 0.126 -30.730 1.00 78.44 82 ILE A C 1
ATOM 655 O O . ILE A 1 82 ? 27.110 -0.300 -31.711 1.00 78.44 82 ILE A O 1
ATOM 659 N N . ARG A 1 83 ? 27.029 1.033 -29.896 1.00 81.06 83 ARG A N 1
ATOM 660 C CA . ARG A 1 83 ? 28.353 1.637 -30.076 1.00 81.06 83 ARG A CA 1
ATOM 661 C C . ARG A 1 83 ? 29.435 0.568 -30.185 1.00 81.06 83 ARG A C 1
ATOM 663 O O . ARG A 1 83 ? 30.168 0.549 -31.163 1.00 81.06 83 ARG A O 1
ATOM 670 N N . THR A 1 84 ? 29.502 -0.340 -29.215 1.00 80.69 84 THR A N 1
ATOM 671 C CA . THR A 1 84 ? 30.522 -1.398 -29.160 1.00 80.69 84 THR A CA 1
ATOM 672 C C . THR A 1 84 ? 30.453 -2.330 -30.367 1.00 80.69 84 THR A C 1
ATOM 674 O O . THR A 1 84 ? 31.483 -2.769 -30.862 1.00 80.69 84 THR A O 1
ATOM 677 N N . LYS A 1 85 ? 29.249 -2.627 -30.863 1.00 78.19 85 LYS A N 1
ATOM 678 C CA . LYS A 1 85 ? 29.073 -3.513 -32.019 1.00 78.19 85 LYS A CA 1
ATOM 679 C C . LYS A 1 85 ? 29.304 -2.826 -33.368 1.00 78.19 85 LYS A C 1
ATOM 681 O O . LYS A 1 85 ? 29.675 -3.514 -34.308 1.00 78.19 85 LYS A O 1
ATOM 686 N N . LEU A 1 86 ? 29.100 -1.510 -33.472 1.00 77.00 86 LEU A N 1
ATOM 687 C CA . LEU A 1 86 ? 29.370 -0.743 -34.696 1.00 77.00 86 LEU A CA 1
ATOM 688 C C . LEU A 1 86 ? 30.802 -0.200 -34.775 1.00 77.00 86 LEU A C 1
ATOM 690 O O . LEU A 1 86 ? 31.267 0.081 -35.876 1.00 77.00 86 LEU A O 1
ATOM 694 N N . MET A 1 87 ? 31.495 -0.037 -33.642 1.00 78.38 87 MET A N 1
ATOM 695 C CA . MET A 1 87 ? 32.841 0.549 -33.599 1.00 78.38 87 MET A CA 1
ATOM 696 C C . MET A 1 87 ? 33.841 -0.140 -34.542 1.00 78.38 87 MET A C 1
ATOM 698 O O . MET A 1 87 ? 34.464 0.583 -35.315 1.00 78.38 87 MET A O 1
ATOM 702 N N . PRO A 1 88 ? 33.937 -1.486 -34.593 1.00 79.81 88 PRO A N 1
ATOM 703 C CA . PRO A 1 88 ? 34.898 -2.149 -35.476 1.00 79.81 88 PRO A CA 1
ATOM 704 C C . PRO A 1 88 ? 34.644 -1.836 -36.955 1.00 79.81 88 PRO A C 1
ATOM 706 O O . PRO A 1 88 ? 35.572 -1.575 -37.711 1.00 79.81 88 PRO A O 1
ATOM 709 N N . THR A 1 89 ? 33.371 -1.773 -37.365 1.00 76.00 89 THR A N 1
ATOM 710 C CA . THR A 1 89 ? 32.990 -1.400 -38.736 1.00 76.00 89 THR A CA 1
ATOM 711 C C . THR A 1 89 ? 33.362 0.050 -39.048 1.00 76.00 89 THR A C 1
ATOM 713 O O . THR A 1 89 ? 33.785 0.355 -40.162 1.00 76.00 89 THR A O 1
ATOM 716 N N . TYR A 1 90 ? 33.216 0.960 -38.080 1.00 74.12 90 TYR A N 1
ATOM 717 C CA . TYR A 1 90 ? 33.639 2.353 -38.240 1.00 74.12 90 TYR A CA 1
ATOM 718 C C . TYR A 1 90 ? 35.164 2.494 -38.339 1.00 74.12 90 TYR A C 1
ATOM 720 O O . TYR A 1 90 ? 35.632 3.277 -39.166 1.00 74.12 90 TYR A O 1
ATOM 728 N N . GLU A 1 91 ? 35.920 1.745 -37.536 1.00 77.44 91 GLU A N 1
ATOM 729 C CA . GLU A 1 91 ? 37.388 1.719 -37.551 1.00 77.44 91 GLU A CA 1
ATOM 730 C C . GLU A 1 91 ? 37.919 1.185 -38.890 1.00 77.44 91 GLU A C 1
ATOM 732 O O . GLU A 1 91 ? 38.694 1.870 -39.555 1.00 77.44 91 GLU A O 1
ATOM 737 N N . GLU A 1 92 ? 37.395 0.055 -39.369 1.00 74.25 92 GLU A N 1
ATOM 738 C CA . GLU A 1 92 ? 37.777 -0.540 -40.659 1.00 74.25 92 GLU A CA 1
ATOM 739 C C . GLU A 1 92 ? 37.471 0.402 -41.843 1.00 74.25 92 GLU A C 1
ATOM 741 O O . GLU A 1 92 ? 38.256 0.557 -42.784 1.00 74.25 92 GLU A O 1
ATOM 746 N N . CYS A 1 93 ? 36.351 1.127 -41.775 1.00 70.75 93 CYS A N 1
ATOM 747 C CA . CYS A 1 93 ? 36.020 2.155 -42.762 1.00 70.75 93 CYS A CA 1
ATOM 748 C C . CYS A 1 93 ? 36.974 3.357 -42.726 1.00 70.75 93 CYS A C 1
ATOM 750 O O . CYS A 1 93 ? 37.224 3.975 -43.766 1.00 70.75 93 CYS A O 1
ATOM 752 N N . ALA A 1 94 ? 37.471 3.729 -41.544 1.00 71.50 94 ALA A N 1
ATOM 753 C CA . ALA A 1 94 ? 38.421 4.823 -41.383 1.00 71.50 94 ALA A CA 1
ATOM 754 C C . ALA A 1 94 ? 39.807 4.444 -41.931 1.00 71.50 94 ALA A C 1
ATOM 756 O O . ALA A 1 94 ? 40.420 5.254 -42.632 1.00 71.50 94 ALA A O 1
ATOM 757 N N . GLU A 1 95 ? 40.252 3.208 -41.697 1.00 71.50 95 GLU A N 1
ATOM 758 C CA . GLU A 1 95 ? 41.515 2.661 -42.209 1.00 71.50 95 GLU A CA 1
ATOM 759 C C . GLU A 1 95 ? 41.540 2.615 -43.744 1.00 71.50 95 GLU A C 1
ATOM 761 O O . GLU A 1 95 ? 42.451 3.167 -44.367 1.00 71.50 95 GLU A O 1
ATOM 766 N N . GLN A 1 96 ? 40.477 2.107 -44.380 1.00 65.75 96 GLN A N 1
ATOM 767 C CA . GLN A 1 96 ? 40.370 2.080 -45.847 1.00 65.75 96 GLN A CA 1
ATOM 768 C C . GLN A 1 96 ? 40.407 3.481 -46.482 1.00 65.75 96 GLN A C 1
ATOM 770 O O . GLN A 1 96 ? 40.918 3.675 -47.592 1.00 65.75 96 GLN A O 1
ATOM 775 N N . LYS A 1 97 ? 39.877 4.497 -45.789 1.00 58.12 97 LYS A N 1
ATOM 776 C CA . LYS A 1 97 ? 39.929 5.894 -46.245 1.00 58.12 97 LYS A CA 1
ATOM 777 C C . LYS A 1 97 ? 41.341 6.486 -46.114 1.00 58.12 97 LYS A C 1
ATOM 779 O O . LYS A 1 97 ? 41.712 7.329 -46.932 1.00 58.12 97 LYS A O 1
ATOM 784 N N . GLY A 1 98 ? 42.122 6.027 -45.132 1.00 54.06 98 GLY A N 1
ATOM 785 C CA . GLY A 1 98 ? 43.534 6.372 -44.942 1.00 54.06 98 GLY A CA 1
ATOM 786 C C . GLY A 1 98 ? 44.453 5.777 -46.014 1.00 54.06 98 GLY A C 1
ATOM 787 O O . GLY A 1 98 ? 45.325 6.477 -46.528 1.00 54.06 98 GLY A O 1
ATOM 788 N N . GLU A 1 99 ? 44.209 4.535 -46.436 1.00 51.19 99 GLU A N 1
ATOM 789 C CA . GLU A 1 99 ? 44.966 3.882 -47.518 1.00 51.19 99 GLU A CA 1
ATOM 790 C C . GLU A 1 99 ? 44.653 4.476 -48.900 1.00 51.19 99 GLU A C 1
ATOM 792 O O . GLU A 1 99 ? 45.549 4.694 -49.718 1.00 51.19 99 GLU A O 1
ATOM 797 N N . SER A 1 100 ? 43.391 4.843 -49.143 1.00 45.72 100 SER A N 1
ATOM 798 C CA . SER A 1 100 ? 42.954 5.477 -50.399 1.00 45.72 100 SER A CA 1
ATOM 799 C C . SER A 1 100 ? 43.671 6.809 -50.690 1.00 45.72 100 SER A C 1
ATOM 801 O O . SER A 1 100 ? 43.833 7.192 -51.850 1.00 45.72 100 SER A O 1
ATOM 803 N N . LEU A 1 101 ? 44.126 7.517 -49.649 1.00 44.94 101 LEU A N 1
ATOM 804 C CA . LEU A 1 101 ? 44.905 8.755 -49.774 1.00 44.94 101 LEU A CA 1
ATOM 805 C C . LEU A 1 101 ? 46.391 8.500 -50.080 1.00 44.94 101 LEU A C 1
ATOM 807 O O . LEU A 1 101 ? 47.033 9.347 -50.700 1.00 44.94 101 LEU A O 1
ATOM 811 N N . GLN A 1 102 ? 46.938 7.332 -49.725 1.00 45.44 102 GLN A N 1
ATOM 812 C CA . GLN A 1 102 ? 48.318 6.965 -50.067 1.00 45.44 102 GLN A CA 1
ATOM 813 C C . GLN A 1 102 ? 48.458 6.569 -51.545 1.00 45.44 102 GLN A C 1
ATOM 815 O O . GLN A 1 102 ? 49.448 6.925 -52.187 1.00 45.44 102 GLN A O 1
ATOM 820 N N . PHE A 1 103 ? 47.432 5.946 -52.137 1.00 38.44 103 PHE A N 1
ATOM 821 C CA . PHE A 1 103 ? 47.415 5.629 -53.572 1.00 38.44 103 PHE A CA 1
ATOM 822 C C . PHE A 1 103 ? 47.310 6.864 -54.479 1.00 38.44 103 PHE A C 1
ATOM 824 O O . PHE A 1 103 ? 47.807 6.838 -55.607 1.00 38.44 103 PHE A O 1
ATOM 831 N N . LEU A 1 104 ? 46.734 7.968 -53.991 1.00 40.78 104 LEU A N 1
ATOM 832 C CA . LEU A 1 104 ? 46.736 9.249 -54.710 1.00 40.78 104 LEU A CA 1
ATOM 833 C C . LEU A 1 104 ? 48.087 9.980 -54.623 1.00 40.78 104 LEU A C 1
ATOM 835 O O . LEU A 1 104 ? 48.381 10.805 -55.484 1.00 40.78 104 LEU A O 1
ATOM 839 N N . SER A 1 105 ? 48.942 9.636 -53.653 1.00 40.12 105 SER A N 1
ATOM 840 C CA . SER A 1 105 ? 50.312 10.166 -53.551 1.00 40.12 105 SER A CA 1
ATOM 841 C C . SER A 1 105 ? 51.292 9.473 -54.517 1.00 40.12 105 SER A C 1
ATOM 843 O O . SER A 1 105 ? 52.282 10.063 -54.939 1.00 40.12 105 SER A O 1
ATOM 845 N N . HIS A 1 106 ? 51.001 8.241 -54.957 1.00 37.47 106 HIS A N 1
ATOM 846 C CA . HIS A 1 106 ? 51.885 7.462 -55.843 1.00 37.47 106 HIS A CA 1
ATOM 847 C C . HIS A 1 106 ? 51.659 7.664 -57.357 1.00 37.47 106 HIS A C 1
ATOM 849 O O . HIS A 1 106 ? 52.333 7.034 -58.169 1.00 37.47 106 HIS A O 1
ATOM 855 N N . LYS A 1 107 ? 50.756 8.569 -57.767 1.00 39.34 107 LYS A N 1
ATOM 856 C CA . LYS A 1 107 ? 50.547 8.959 -59.180 1.00 39.34 107 LYS A CA 1
ATOM 857 C C . LYS A 1 107 ? 50.772 10.454 -59.433 1.00 39.34 107 LYS A C 1
ATOM 859 O O . LYS A 1 107 ? 50.058 11.085 -60.204 1.00 39.34 107 LYS A O 1
ATOM 864 N N . GLY A 1 108 ? 51.808 11.004 -58.808 1.00 34.91 108 GLY A N 1
ATOM 865 C CA . GLY A 1 108 ? 52.263 12.375 -59.022 1.00 34.91 108 GLY A CA 1
ATOM 866 C C . GLY A 1 108 ? 53.781 12.468 -59.112 1.00 34.91 108 GLY A C 1
ATOM 867 O O . GLY A 1 108 ? 54.399 13.148 -58.302 1.00 34.91 108 GLY A O 1
ATOM 868 N N . VAL A 1 109 ? 54.399 11.808 -60.098 1.00 41.16 109 VAL A N 1
ATOM 869 C CA . VAL A 1 109 ? 55.724 12.238 -60.569 1.00 41.16 109 VAL A CA 1
ATOM 870 C C . VAL A 1 109 ? 55.518 13.547 -61.323 1.00 41.16 109 VAL A C 1
ATOM 872 O O . VAL A 1 109 ? 55.278 13.541 -62.525 1.00 41.16 109 VAL A O 1
ATOM 875 N N . ILE A 1 110 ? 55.598 14.673 -60.617 1.00 35.97 110 ILE A N 1
ATOM 876 C CA . ILE A 1 110 ? 56.038 15.935 -61.208 1.00 35.97 110 ILE A CA 1
ATOM 877 C C . ILE A 1 110 ? 57.055 16.553 -60.253 1.00 35.97 110 ILE A C 1
ATOM 879 O O . ILE A 1 110 ? 56.786 16.826 -59.086 1.00 35.97 110 ILE A O 1
ATOM 883 N N . ASN A 1 111 ? 58.255 16.714 -60.795 1.00 31.83 111 ASN A N 1
ATOM 884 C CA . ASN A 1 111 ? 59.397 17.386 -60.207 1.00 31.83 111 ASN A CA 1
ATOM 885 C C . ASN A 1 111 ? 59.045 18.740 -59.573 1.00 31.83 111 ASN A C 1
ATOM 887 O O . ASN A 1 111 ? 58.454 19.600 -60.219 1.00 31.83 111 ASN A O 1
ATOM 891 N N . GLY A 1 112 ? 59.624 18.983 -58.396 1.00 33.06 112 GLY A N 1
ATOM 892 C CA . GLY A 1 112 ? 60.183 20.293 -58.071 1.00 33.06 112 GLY A CA 1
ATOM 893 C C . GLY A 1 112 ? 59.422 21.149 -57.055 1.00 33.06 112 GLY A C 1
ATOM 894 O O . GLY A 1 112 ? 58.351 21.666 -57.329 1.00 33.06 112 GLY A O 1
ATOM 895 N N . LYS A 1 113 ? 60.147 21.439 -55.963 1.00 33.03 113 LYS A N 1
ATOM 896 C CA . LYS A 1 113 ? 60.022 22.572 -55.020 1.00 33.03 113 LYS A CA 1
ATOM 897 C C . LYS A 1 113 ? 59.029 22.447 -53.848 1.00 33.03 113 LYS A C 1
ATOM 899 O O . LYS A 1 113 ? 57.843 22.709 -53.947 1.00 33.03 113 LYS A O 1
ATOM 904 N N . LYS A 1 114 ? 59.649 22.130 -52.702 1.00 34.06 114 LYS A N 1
ATOM 905 C CA . LYS A 1 114 ? 59.488 22.664 -51.333 1.00 34.06 114 LYS A CA 1
ATOM 906 C C . LYS A 1 114 ? 58.173 23.385 -50.966 1.00 34.06 114 LYS A C 1
ATOM 908 O O . LYS A 1 114 ? 57.911 24.473 -51.453 1.00 34.06 114 LYS A O 1
ATOM 913 N N . SER A 1 115 ? 57.533 22.828 -49.930 1.00 33.56 115 SER A N 1
ATOM 914 C CA . SER A 1 115 ? 57.041 23.483 -48.699 1.00 33.56 115 SER A CA 1
ATOM 915 C C . SER A 1 115 ? 56.307 24.825 -48.815 1.00 33.56 115 SER A C 1
ATOM 917 O O . SER A 1 115 ? 56.943 25.847 -49.035 1.00 33.56 115 SER A O 1
ATOM 919 N N . SER A 1 116 ? 55.028 24.853 -48.423 1.00 30.38 116 SER A N 1
ATOM 920 C CA . SER A 1 116 ? 54.608 25.531 -47.181 1.00 30.38 116 SER A CA 1
ATOM 921 C C . SER A 1 116 ? 53.102 25.425 -46.949 1.00 30.38 116 SER A C 1
ATOM 923 O O . SER A 1 116 ? 52.296 25.610 -47.855 1.00 30.38 116 SER A O 1
ATOM 925 N N . LEU A 1 117 ? 52.746 25.187 -45.689 1.00 39.22 117 LEU A N 1
ATOM 926 C CA . LEU A 1 117 ? 51.438 25.476 -45.112 1.00 39.22 117 LEU A CA 1
ATOM 927 C C . LEU A 1 117 ? 51.100 26.964 -45.285 1.00 39.22 117 LEU A C 1
ATOM 929 O O . LEU A 1 117 ? 51.884 27.816 -44.875 1.00 39.22 117 LEU A O 1
ATOM 933 N N . SER A 1 118 ? 49.922 27.280 -45.816 1.00 28.70 118 SER A N 1
ATOM 934 C CA . SER A 1 118 ? 48.992 28.265 -45.237 1.00 28.70 118 SER A CA 1
ATOM 935 C C . SER A 1 118 ? 47.779 28.464 -46.149 1.00 28.70 118 SER A C 1
ATOM 937 O O . SER A 1 118 ? 47.913 28.611 -47.356 1.00 28.70 118 SER A O 1
ATOM 939 N N . LEU A 1 119 ? 46.602 28.393 -45.518 1.00 35.59 119 LEU A N 1
ATOM 940 C CA . LEU A 1 119 ? 45.447 29.287 -45.668 1.00 35.59 119 LEU A CA 1
ATOM 941 C C . LEU A 1 119 ? 45.217 29.912 -47.054 1.00 35.59 119 LEU A C 1
ATOM 943 O O . LEU A 1 119 ? 46.042 30.676 -47.522 1.00 35.59 119 LEU A O 1
ATOM 947 N N . PHE A 1 120 ? 44.016 29.751 -47.609 1.00 29.27 120 PHE A N 1
ATOM 948 C CA . PHE A 1 120 ? 43.067 30.867 -47.708 1.00 29.27 120 PHE A CA 1
ATOM 949 C C . PHE A 1 120 ? 41.703 30.374 -48.207 1.00 29.27 120 PHE A C 1
ATOM 951 O O . PHE A 1 120 ? 41.592 29.445 -49.005 1.00 29.27 120 PHE A O 1
ATOM 958 N N . LEU A 1 121 ? 40.664 30.995 -47.655 1.00 34.19 121 LEU A N 1
ATOM 959 C CA . LEU A 1 121 ? 39.263 30.819 -48.007 1.00 34.19 121 LEU A CA 1
ATOM 960 C C . LEU A 1 121 ? 38.996 31.109 -49.503 1.00 34.19 121 LEU A C 1
ATOM 962 O O . LEU A 1 121 ? 39.676 31.929 -50.111 1.00 34.19 121 LEU A O 1
ATOM 966 N N . SER A 1 122 ? 37.961 30.441 -50.036 1.00 33.25 122 SER A N 1
ATOM 967 C CA . SER A 1 122 ? 37.151 30.731 -51.251 1.00 33.25 122 SER A CA 1
ATOM 968 C C . SER A 1 122 ? 37.046 32.238 -51.603 1.00 33.25 122 SER A C 1
ATOM 970 O O . SER A 1 122 ? 37.123 33.017 -50.651 1.00 33.25 122 SER A O 1
ATOM 972 N N . PRO A 1 123 ? 36.733 32.704 -52.850 1.00 43.84 123 PRO A N 1
ATOM 973 C CA . PRO A 1 123 ? 35.843 32.053 -53.840 1.00 43.84 123 PRO A CA 1
ATOM 974 C C . PRO A 1 123 ? 36.091 32.346 -55.343 1.00 43.84 123 PRO A C 1
ATOM 976 O O . PRO A 1 123 ? 36.394 33.470 -55.723 1.00 43.84 123 PRO A O 1
ATOM 979 N N . THR A 1 124 ? 35.809 31.411 -56.262 1.00 31.31 124 THR A N 1
ATOM 980 C CA . THR A 1 124 ? 35.460 31.781 -57.657 1.00 31.31 124 THR A CA 1
ATOM 981 C C . THR A 1 124 ? 34.622 30.697 -58.336 1.00 31.31 124 THR A C 1
ATOM 983 O O . THR A 1 124 ? 35.122 29.667 -58.778 1.00 31.31 124 THR A O 1
ATOM 986 N N . ILE A 1 125 ? 33.322 30.971 -58.441 1.00 39.06 125 ILE A N 1
ATOM 987 C CA . ILE A 1 125 ? 32.423 30.383 -59.434 1.00 39.06 125 ILE A CA 1
ATOM 988 C C . ILE A 1 125 ? 32.764 31.030 -60.781 1.00 39.06 125 ILE A C 1
ATOM 990 O O . ILE A 1 125 ? 32.630 32.242 -60.896 1.00 39.06 125 ILE A O 1
ATOM 994 N N . HIS A 1 126 ? 33.194 30.245 -61.772 1.00 30.69 126 HIS A N 1
ATOM 995 C CA . HIS A 1 126 ? 32.704 30.256 -63.166 1.00 30.69 126 HIS A CA 1
ATOM 996 C C . HIS A 1 126 ? 33.652 29.467 -64.085 1.00 30.69 126 HIS A C 1
ATOM 998 O O . HIS A 1 126 ? 34.859 29.671 -64.059 1.00 30.69 126 HIS A O 1
ATOM 1004 N N . ARG A 1 127 ? 33.056 28.655 -64.974 1.00 30.91 127 ARG A N 1
ATOM 1005 C CA . ARG A 1 127 ? 33.630 27.557 -65.789 1.00 30.91 127 ARG A CA 1
ATOM 1006 C C . ARG A 1 127 ? 33.747 26.286 -64.949 1.00 30.91 127 ARG A C 1
ATOM 1008 O O . ARG A 1 127 ? 34.635 26.161 -64.129 1.00 30.91 127 ARG A O 1
ATOM 1015 N N . ILE A 1 128 ? 32.871 25.300 -65.086 1.00 33.19 128 ILE A N 1
ATOM 1016 C CA . ILE A 1 128 ? 32.516 24.629 -66.338 1.00 33.19 128 ILE A CA 1
ATOM 1017 C C . ILE A 1 128 ? 31.041 24.198 -66.241 1.00 33.19 128 ILE A C 1
ATOM 1019 O O . ILE A 1 128 ? 30.708 23.181 -65.647 1.00 33.19 128 ILE A O 1
ATOM 1023 N N . LEU A 1 129 ? 30.152 25.007 -66.819 1.00 33.69 129 LEU A N 1
ATOM 1024 C CA . LEU A 1 129 ? 28.906 24.531 -67.417 1.00 33.69 129 LEU A CA 1
ATOM 1025 C C . LEU A 1 129 ? 29.189 24.458 -68.915 1.00 33.69 129 LEU A C 1
ATOM 1027 O O . LEU A 1 129 ? 29.118 25.467 -69.612 1.00 33.69 129 LEU A O 1
ATOM 1031 N N . SER A 1 130 ? 29.613 23.295 -69.393 1.00 34.22 130 SER A N 1
ATOM 1032 C CA . SER A 1 130 ? 29.640 22.952 -70.816 1.00 34.22 130 SER A CA 1
ATOM 1033 C C . SER A 1 130 ? 29.594 21.433 -70.932 1.00 34.22 130 SER A C 1
ATOM 1035 O O . SER A 1 130 ? 30.567 20.761 -70.617 1.00 34.22 130 SER A O 1
ATOM 1037 N N . SER A 1 131 ? 28.394 20.968 -71.272 1.00 31.88 131 SER A N 1
ATOM 1038 C CA . SER A 1 131 ? 28.024 19.798 -72.071 1.00 31.88 131 SER A CA 1
ATOM 1039 C C . SER A 1 131 ? 28.928 18.559 -72.113 1.00 31.88 131 SER A C 1
ATOM 1041 O O . SER A 1 131 ? 30.090 18.611 -72.499 1.00 31.88 131 SER A O 1
ATOM 1043 N N . ASP A 1 132 ? 28.251 17.431 -71.887 1.00 32.25 132 ASP A N 1
ATOM 1044 C CA . ASP A 1 132 ? 28.484 16.121 -72.498 1.00 32.25 132 ASP A CA 1
ATOM 1045 C C . ASP A 1 132 ? 29.702 15.307 -72.043 1.00 32.25 132 ASP A C 1
ATOM 1047 O O . ASP A 1 132 ? 30.733 15.255 -72.705 1.00 32.25 132 ASP A O 1
ATOM 1051 N N . LEU A 1 133 ? 29.497 14.517 -70.978 1.00 30.12 133 LEU A N 1
ATOM 1052 C CA . LEU A 1 133 ? 29.777 13.077 -71.037 1.00 30.12 133 LEU A CA 1
ATOM 1053 C C . LEU A 1 133 ? 28.916 12.290 -70.023 1.00 30.12 133 LEU A C 1
ATOM 1055 O O . LEU A 1 133 ? 28.930 12.527 -68.818 1.00 30.12 133 LEU A O 1
ATOM 1059 N N . ILE A 1 134 ? 28.157 11.350 -70.579 1.00 33.19 134 ILE A N 1
ATOM 1060 C CA . ILE A 1 134 ? 27.305 10.306 -69.983 1.00 33.19 134 ILE A CA 1
ATOM 1061 C C . ILE A 1 134 ? 28.047 9.484 -68.894 1.00 33.19 134 ILE A C 1
ATOM 1063 O O . ILE A 1 134 ? 29.279 9.420 -68.897 1.00 33.19 134 ILE A O 1
ATOM 1067 N N . PRO A 1 135 ? 27.323 8.883 -67.923 1.00 35.28 135 PRO A N 1
ATOM 1068 C CA . PRO A 1 135 ? 27.809 8.634 -66.575 1.00 35.28 135 PRO A CA 1
ATOM 1069 C C . PRO A 1 135 ? 28.729 7.419 -66.519 1.00 35.28 135 PRO A C 1
ATOM 1071 O O . PRO A 1 135 ? 28.305 6.283 -66.738 1.00 35.28 135 PRO A O 1
ATOM 1074 N N . GLN A 1 136 ? 29.982 7.636 -66.125 1.00 31.80 136 GLN A N 1
ATOM 1075 C CA . GLN A 1 136 ? 30.763 6.544 -65.568 1.00 31.80 136 GLN A CA 1
ATOM 1076 C C . GLN A 1 136 ? 30.229 6.253 -64.173 1.00 31.80 136 GLN A C 1
ATOM 1078 O O . GLN A 1 136 ? 30.382 7.041 -63.240 1.00 31.80 136 GLN A O 1
ATOM 1083 N N . VAL A 1 137 ? 29.555 5.109 -64.092 1.00 40.75 137 VAL A N 1
ATOM 1084 C CA . VAL A 1 137 ? 29.310 4.306 -62.899 1.00 40.75 137 VAL A CA 1
ATOM 1085 C C . VAL A 1 137 ? 30.505 4.444 -61.959 1.00 40.75 137 VAL A C 1
ATOM 1087 O O . VAL A 1 137 ? 31.535 3.792 -62.126 1.00 40.75 137 VAL A O 1
ATOM 1090 N N . LEU A 1 138 ? 30.375 5.335 -60.977 1.00 40.44 138 LEU A N 1
ATOM 1091 C CA . LEU A 1 138 ? 31.316 5.433 -59.880 1.00 40.44 138 LEU A CA 1
ATOM 1092 C C . LEU A 1 138 ? 31.093 4.165 -59.061 1.00 40.44 138 LEU A C 1
ATOM 1094 O O . LEU A 1 138 ? 30.111 4.065 -58.319 1.00 40.44 138 LEU A O 1
ATOM 1098 N N . ALA A 1 139 ? 31.950 3.167 -59.284 1.00 40.72 139 ALA A N 1
ATOM 1099 C CA . ALA A 1 139 ? 31.965 1.941 -58.507 1.00 40.72 139 ALA A CA 1
ATOM 1100 C C . ALA A 1 139 ? 31.818 2.309 -57.019 1.00 40.72 139 ALA A C 1
ATOM 1102 O O . ALA A 1 139 ? 32.493 3.240 -56.559 1.00 40.72 139 ALA A O 1
ATOM 1103 N N . PRO A 1 140 ? 30.901 1.665 -56.273 1.00 45.94 140 PRO A N 1
ATOM 1104 C CA . PRO A 1 140 ? 30.757 1.942 -54.854 1.00 45.94 140 PRO A CA 1
ATOM 1105 C C . PRO A 1 140 ? 32.133 1.788 -54.205 1.00 45.94 140 PRO A C 1
ATOM 1107 O O . PRO A 1 140 ? 32.809 0.782 -54.421 1.00 45.94 140 PRO A O 1
ATOM 1110 N N . SER A 1 141 ? 32.579 2.819 -53.480 1.00 59.69 141 SER A N 1
ATOM 1111 C CA . SER A 1 141 ? 33.882 2.782 -52.817 1.00 59.69 141 SER A CA 1
ATOM 1112 C C . SER A 1 141 ? 33.983 1.519 -51.947 1.00 59.69 141 SER A C 1
ATOM 1114 O O . SER A 1 141 ? 32.955 1.065 -51.435 1.00 59.69 141 SER A O 1
ATOM 1116 N N . PRO A 1 142 ? 35.184 0.951 -51.741 1.00 63.31 142 PRO A N 1
ATOM 1117 C CA . PRO A 1 142 ? 35.377 -0.205 -50.858 1.00 63.31 142 PRO A CA 1
ATOM 1118 C C . PRO A 1 142 ? 34.675 -0.028 -49.500 1.00 63.31 142 PRO A C 1
ATOM 1120 O O . PRO A 1 142 ? 33.933 -0.903 -49.062 1.00 63.31 142 PRO A O 1
ATOM 1123 N N . VAL A 1 143 ? 34.750 1.191 -48.953 1.00 60.00 143 VAL A N 1
ATOM 1124 C CA . VAL A 1 143 ? 34.051 1.642 -47.740 1.00 60.00 143 VAL A CA 1
ATOM 1125 C C . VAL A 1 143 ? 32.524 1.526 -47.846 1.00 60.00 143 VAL A C 1
ATOM 1127 O O . VAL A 1 143 ? 31.864 1.097 -46.902 1.00 60.00 143 VAL A O 1
ATOM 1130 N N . ARG A 1 144 ? 31.928 1.899 -48.988 1.00 62.94 144 ARG A N 1
ATOM 1131 C CA . ARG A 1 144 ? 30.479 1.782 -49.215 1.00 62.94 144 ARG A CA 1
ATOM 1132 C C . ARG A 1 144 ? 30.058 0.314 -49.273 1.00 62.94 144 ARG A C 1
ATOM 1134 O O . ARG A 1 144 ? 29.040 -0.026 -48.681 1.00 62.94 144 ARG A O 1
ATOM 1141 N N . ASN A 1 145 ? 30.818 -0.552 -49.940 1.00 66.38 145 ASN A N 1
ATOM 1142 C CA . ASN A 1 145 ? 30.498 -1.982 -50.004 1.00 66.38 145 ASN A CA 1
ATOM 1143 C C . ASN A 1 145 ? 30.627 -2.658 -48.635 1.00 66.38 145 ASN A C 1
ATO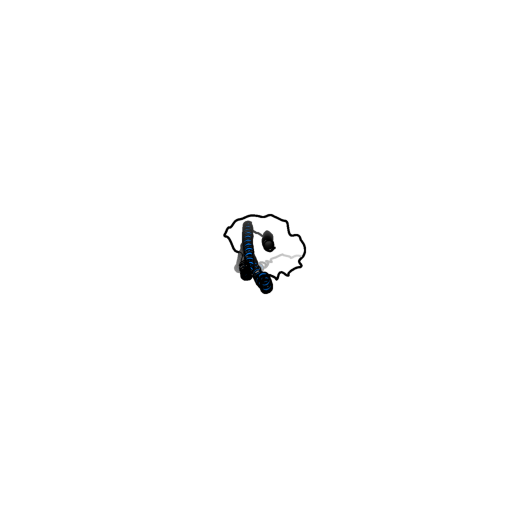M 1145 O O . ASN A 1 145 ? 29.718 -3.388 -48.248 1.00 66.38 145 ASN A O 1
ATOM 1149 N N . LEU A 1 146 ? 31.679 -2.337 -47.877 1.00 66.56 146 LEU A N 1
ATOM 1150 C CA . LEU A 1 146 ? 31.893 -2.836 -46.518 1.00 66.56 146 LEU A CA 1
ATOM 1151 C C . LEU A 1 146 ? 30.754 -2.415 -45.573 1.00 66.56 146 LEU A C 1
ATOM 1153 O O . LEU A 1 146 ? 30.117 -3.263 -44.953 1.00 66.56 146 LEU A O 1
ATOM 1157 N N . MET A 1 147 ? 30.408 -1.122 -45.543 1.00 62.56 147 MET A N 1
ATOM 1158 C CA . MET A 1 147 ? 29.277 -0.604 -44.756 1.00 62.56 147 MET A CA 1
ATOM 1159 C C . MET A 1 147 ? 27.940 -1.238 -45.146 1.00 62.56 147 MET A C 1
ATOM 1161 O O . MET A 1 147 ? 27.096 -1.480 -44.287 1.00 62.56 147 MET A O 1
ATOM 1165 N N . THR A 1 148 ? 27.725 -1.507 -46.435 1.00 65.94 148 THR A N 1
ATOM 1166 C CA . THR A 1 148 ? 26.457 -2.072 -46.918 1.00 65.94 148 THR A CA 1
ATOM 1167 C C . THR A 1 148 ? 26.358 -3.565 -46.600 1.00 65.94 148 THR A C 1
ATOM 1169 O O . THR A 1 148 ? 25.302 -4.034 -46.183 1.00 65.94 148 THR A O 1
ATOM 1172 N N . GLN A 1 149 ? 27.453 -4.314 -46.743 1.00 67.62 149 GLN A N 1
ATOM 1173 C CA . GLN A 1 149 ? 27.502 -5.749 -46.467 1.00 67.62 149 GLN A CA 1
ATOM 1174 C C . GLN A 1 149 ? 27.427 -6.043 -44.964 1.00 67.62 149 GLN A C 1
ATOM 1176 O O . GLN A 1 149 ? 26.621 -6.875 -44.536 1.00 67.62 149 GLN A O 1
ATOM 1181 N N . GLU A 1 150 ? 28.208 -5.320 -44.1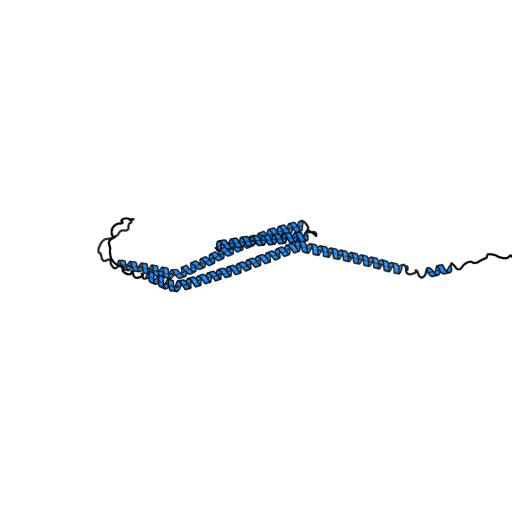63 1.00 64.69 150 GLU A N 1
ATOM 1182 C CA . GLU A 1 150 ? 28.268 -5.515 -42.716 1.00 64.69 150 GLU A CA 1
ATOM 1183 C C . GLU A 1 150 ? 27.078 -4.861 -42.010 1.00 64.69 150 GLU A C 1
ATOM 1185 O O . GLU A 1 150 ? 26.476 -5.445 -41.105 1.00 64.69 150 GLU A O 1
ATOM 1190 N N . GLY A 1 151 ? 26.623 -3.715 -42.523 1.00 62.44 151 GLY A N 1
ATOM 1191 C CA . GLY A 1 151 ? 25.350 -3.113 -42.151 1.00 62.44 151 GLY A CA 1
ATOM 1192 C C . GLY A 1 151 ? 24.171 -4.051 -42.407 1.00 62.44 151 GLY A C 1
ATOM 1193 O O . GLY A 1 151 ? 23.314 -4.174 -41.542 1.00 62.44 151 GLY A O 1
ATOM 1194 N N . ALA A 1 152 ? 24.121 -4.785 -43.520 1.00 63.69 152 ALA A N 1
ATOM 1195 C CA . ALA A 1 152 ? 23.025 -5.722 -43.784 1.00 63.69 152 ALA A CA 1
ATOM 1196 C C . ALA A 1 152 ? 23.082 -6.993 -42.912 1.00 63.69 152 ALA A C 1
ATOM 1198 O O . ALA A 1 152 ? 22.043 -7.464 -42.450 1.00 63.69 152 ALA A O 1
ATOM 1199 N N . ARG A 1 153 ? 24.277 -7.549 -42.661 1.00 66.25 153 ARG A N 1
ATOM 1200 C CA . ARG A 1 153 ? 24.438 -8.796 -41.888 1.00 66.25 153 ARG A CA 1
ATOM 1201 C C . ARG A 1 153 ? 24.354 -8.603 -40.377 1.00 66.25 153 ARG A C 1
ATOM 1203 O O . ARG A 1 153 ? 23.716 -9.409 -39.701 1.00 66.25 153 ARG A O 1
ATOM 1210 N N . ASN A 1 154 ? 24.983 -7.558 -39.844 1.00 67.56 154 ASN A N 1
ATOM 1211 C CA . ASN A 1 154 ? 25.173 -7.406 -38.404 1.00 67.56 154 ASN A CA 1
ATOM 1212 C C . ASN A 1 154 ? 24.173 -6.448 -37.744 1.00 67.56 154 ASN A C 1
ATOM 1214 O O . ASN A 1 154 ? 23.869 -6.624 -36.560 1.00 67.56 154 ASN A O 1
ATOM 1218 N N . SER A 1 155 ? 23.584 -5.494 -38.480 1.00 68.19 155 SER A N 1
ATOM 1219 C CA . SER A 1 155 ? 22.662 -4.516 -37.876 1.00 68.19 155 SER A CA 1
ATOM 1220 C C . SER A 1 155 ? 21.372 -5.149 -37.355 1.00 68.19 155 SER A C 1
ATOM 1222 O O . SER A 1 155 ? 20.966 -4.848 -36.235 1.00 68.19 155 SER A O 1
ATOM 1224 N N . VAL A 1 156 ? 20.755 -6.066 -38.107 1.00 74.69 156 VAL A N 1
ATOM 1225 C CA . VAL A 1 156 ? 19.471 -6.675 -37.727 1.00 74.69 156 VAL A CA 1
ATOM 1226 C C . VAL A 1 156 ? 19.632 -7.508 -36.458 1.00 74.69 156 VAL A C 1
ATOM 1228 O O . VAL A 1 156 ? 18.907 -7.300 -35.488 1.00 74.69 156 VAL A O 1
ATOM 1231 N N . ASN A 1 157 ? 20.638 -8.385 -36.410 1.00 77.62 157 ASN A N 1
ATOM 1232 C CA . ASN A 1 157 ? 20.910 -9.216 -35.236 1.00 77.62 157 ASN A CA 1
ATOM 1233 C C . ASN A 1 157 ? 21.351 -8.368 -34.023 1.00 77.62 157 ASN A C 1
ATOM 1235 O O . ASN A 1 157 ? 20.910 -8.594 -32.891 1.00 77.62 157 ASN A O 1
ATOM 1239 N N . MET A 1 158 ? 22.177 -7.338 -34.239 1.00 76.62 158 MET A N 1
ATOM 1240 C CA . MET A 1 158 ? 22.574 -6.394 -33.193 1.00 76.62 158 MET A CA 1
ATOM 1241 C C . MET A 1 158 ? 21.376 -5.664 -32.591 1.00 76.62 158 MET A C 1
ATOM 1243 O O . MET A 1 158 ? 21.217 -5.678 -31.368 1.00 76.62 158 MET A O 1
ATOM 1247 N N . LEU A 1 159 ? 20.560 -5.031 -33.433 1.00 79.94 159 LEU A N 1
ATOM 1248 C CA . LEU A 1 159 ? 19.401 -4.259 -33.004 1.00 79.94 159 LEU A CA 1
ATOM 1249 C C . LEU A 1 159 ? 18.377 -5.168 -32.336 1.00 79.94 159 LEU A C 1
ATOM 1251 O O . LEU A 1 159 ? 17.883 -4.824 -31.270 1.00 79.94 159 LEU A O 1
ATOM 1255 N N . GLN A 1 160 ? 18.134 -6.361 -32.881 1.00 82.81 160 GLN A N 1
ATOM 1256 C CA . GLN A 1 160 ? 17.227 -7.340 -32.288 1.00 82.81 160 GLN A CA 1
ATOM 1257 C C . GLN A 1 160 ? 17.715 -7.822 -30.916 1.00 82.81 160 GLN A C 1
ATOM 1259 O O . GLN A 1 160 ? 16.939 -7.865 -29.962 1.00 82.81 160 GLN A O 1
ATOM 1264 N N . THR A 1 161 ? 19.005 -8.144 -30.776 1.00 82.50 161 THR A N 1
ATOM 1265 C CA . THR A 1 161 ? 19.589 -8.559 -29.490 1.00 82.50 161 THR A CA 1
ATOM 1266 C C . THR A 1 161 ? 19.528 -7.429 -28.464 1.00 82.50 161 THR A C 1
ATOM 1268 O O . THR A 1 161 ? 19.177 -7.657 -27.306 1.00 82.50 161 THR A O 1
ATOM 1271 N N . SER A 1 162 ? 19.862 -6.206 -28.882 1.00 80.31 162 SER A N 1
ATOM 1272 C CA . SER A 1 162 ? 19.854 -5.030 -28.012 1.00 80.31 162 SER A CA 1
ATOM 1273 C C . SER A 1 162 ? 18.428 -4.668 -27.585 1.00 80.31 162 SER A C 1
ATOM 1275 O O . SER A 1 162 ? 18.164 -4.492 -26.397 1.00 80.31 162 SER A O 1
ATOM 1277 N N . ALA A 1 163 ? 17.476 -4.682 -28.522 1.00 84.38 163 ALA A N 1
ATOM 1278 C CA . ALA A 1 163 ? 16.057 -4.479 -28.248 1.00 84.38 163 ALA A CA 1
ATOM 1279 C C . ALA A 1 163 ? 15.520 -5.538 -27.279 1.00 84.38 163 ALA A C 1
ATOM 1281 O O . ALA A 1 163 ? 14.899 -5.188 -26.283 1.00 84.38 163 ALA A O 1
ATOM 1282 N N . ARG A 1 164 ? 15.844 -6.824 -27.485 1.00 87.31 164 ARG A N 1
ATOM 1283 C CA . ARG A 1 164 ? 15.442 -7.903 -26.568 1.00 87.31 164 ARG A CA 1
ATOM 1284 C C . ARG A 1 164 ? 15.984 -7.694 -25.152 1.00 87.31 164 ARG A C 1
ATOM 1286 O O . ARG A 1 164 ? 15.274 -7.969 -24.187 1.00 87.31 164 ARG A O 1
ATOM 1293 N N . ARG A 1 165 ? 17.225 -7.211 -25.011 1.00 85.88 165 ARG A N 1
ATOM 1294 C CA . ARG A 1 165 ? 17.814 -6.874 -23.703 1.00 85.88 165 ARG A CA 1
ATOM 1295 C C . ARG A 1 165 ? 17.084 -5.713 -23.035 1.00 85.88 165 ARG A C 1
ATOM 1297 O O . ARG A 1 165 ? 16.771 -5.824 -21.855 1.00 85.88 165 ARG A O 1
ATOM 1304 N N . VAL A 1 166 ? 16.771 -4.652 -23.782 1.00 87.88 166 VAL A N 1
ATOM 1305 C CA . VAL A 1 166 ? 15.985 -3.516 -23.274 1.00 87.88 166 VAL A CA 1
ATOM 1306 C C . VAL A 1 166 ? 14.607 -3.968 -22.833 1.00 87.88 166 VAL A C 1
ATOM 1308 O O . VAL A 1 166 ? 14.219 -3.681 -21.709 1.00 87.88 166 VAL A O 1
ATOM 1311 N N . THR A 1 167 ? 13.893 -4.727 -23.665 1.00 87.75 167 THR A N 1
ATOM 1312 C CA . THR A 1 167 ? 12.572 -5.253 -23.313 1.00 87.75 167 THR A CA 1
ATOM 1313 C C . THR A 1 167 ? 12.643 -6.084 -22.039 1.00 87.75 167 THR A C 1
ATOM 1315 O O . THR A 1 167 ? 11.901 -5.807 -21.108 1.00 87.75 167 THR A O 1
ATOM 1318 N N . LYS A 1 168 ? 13.587 -7.031 -21.940 1.00 90.81 168 LYS A N 1
ATOM 1319 C CA . LYS A 1 168 ? 13.759 -7.844 -20.728 1.00 90.81 168 LYS A CA 1
ATOM 1320 C C . LYS A 1 168 ? 14.057 -6.983 -19.494 1.00 90.81 168 LYS A C 1
ATOM 1322 O O . LYS A 1 168 ? 13.489 -7.228 -18.435 1.00 90.81 168 LYS A O 1
ATOM 1327 N N . GLY A 1 169 ? 14.934 -5.987 -19.627 1.00 89.19 169 GLY A N 1
ATOM 1328 C CA . GLY A 1 169 ? 15.281 -5.075 -18.538 1.00 89.19 169 GLY A CA 1
ATOM 1329 C C . GLY A 1 169 ? 14.096 -4.224 -18.084 1.00 89.19 169 GLY A C 1
ATOM 1330 O O . GLY A 1 169 ? 13.858 -4.103 -16.889 1.00 89.19 169 GLY A O 1
ATOM 1331 N N . LEU A 1 170 ? 13.325 -3.675 -19.026 1.00 88.38 170 LEU A N 1
ATOM 1332 C CA . LEU A 1 170 ? 12.138 -2.874 -18.726 1.00 88.38 170 LEU A CA 1
ATOM 1333 C C . LEU A 1 170 ? 11.013 -3.718 -18.117 1.00 88.38 170 LEU A C 1
ATOM 1335 O O . LEU A 1 170 ? 10.369 -3.255 -17.183 1.00 88.38 170 LEU A O 1
ATOM 1339 N N . THR A 1 171 ? 10.800 -4.947 -18.593 1.00 90.19 171 THR A N 1
ATOM 1340 C CA . THR A 1 171 ? 9.829 -5.878 -17.996 1.00 90.19 171 THR A CA 1
ATOM 1341 C C . THR A 1 171 ? 10.217 -6.226 -16.564 1.00 90.19 171 THR A C 1
ATOM 1343 O O . THR A 1 171 ? 9.398 -6.071 -15.668 1.00 90.19 171 THR A O 1
ATOM 1346 N N . SER A 1 172 ? 11.479 -6.591 -16.322 1.00 92.50 172 SER A N 1
ATOM 1347 C CA . SER A 1 172 ? 11.960 -6.889 -14.967 1.00 92.50 172 SER A CA 1
ATOM 1348 C C . SER A 1 172 ? 11.880 -5.672 -14.040 1.00 92.50 172 SER A C 1
ATOM 1350 O O . SER A 1 172 ? 11.565 -5.818 -12.861 1.00 92.50 172 SER A O 1
ATOM 1352 N N . LEU A 1 173 ? 12.133 -4.467 -14.565 1.00 91.62 173 LEU A N 1
ATOM 1353 C CA . LEU A 1 173 ? 11.959 -3.229 -13.812 1.00 91.62 173 LEU A CA 1
ATOM 1354 C C . LEU A 1 173 ? 10.491 -3.011 -13.427 1.00 91.62 173 LEU A C 1
ATOM 1356 O O . LEU A 1 173 ? 10.223 -2.694 -12.276 1.00 91.62 173 LEU A O 1
ATOM 1360 N N . LEU A 1 174 ? 9.557 -3.209 -14.361 1.00 89.31 174 LEU A N 1
ATOM 1361 C CA . LEU A 1 174 ? 8.121 -3.094 -14.092 1.00 89.31 174 LEU A CA 1
ATOM 1362 C C . LEU A 1 174 ? 7.648 -4.113 -13.050 1.00 89.31 174 LEU A C 1
ATOM 1364 O O . LEU A 1 174 ? 6.933 -3.733 -12.130 1.00 89.31 174 LEU A O 1
ATOM 1368 N N . GLU A 1 175 ? 8.067 -5.373 -13.167 1.00 92.19 175 GLU A N 1
ATOM 1369 C CA . GLU A 1 175 ? 7.729 -6.434 -12.207 1.00 92.19 175 GLU A CA 1
ATOM 1370 C C . GLU A 1 175 ? 8.259 -6.111 -10.804 1.00 92.19 175 GLU A C 1
ATOM 1372 O O . GLU A 1 175 ? 7.507 -6.160 -9.834 1.00 92.19 175 GLU A O 1
ATOM 1377 N N . SER A 1 176 ? 9.531 -5.708 -10.698 1.00 93.75 176 SER A N 1
ATOM 1378 C CA . SER A 1 176 ? 10.140 -5.318 -9.420 1.00 93.75 176 SER A CA 1
ATOM 1379 C C . SER A 1 176 ? 9.440 -4.110 -8.804 1.00 93.75 176 SER A C 1
ATOM 1381 O O . SER A 1 176 ? 9.148 -4.124 -7.617 1.00 93.75 176 SER A O 1
ATOM 1383 N N . THR A 1 177 ? 9.148 -3.074 -9.594 1.00 91.88 177 THR A N 1
ATOM 1384 C CA . THR A 1 177 ? 8.444 -1.886 -9.098 1.00 91.88 177 THR A CA 1
ATOM 1385 C C . THR A 1 177 ? 7.013 -2.210 -8.675 1.00 91.88 177 THR A C 1
ATOM 1387 O O . THR A 1 177 ? 6.549 -1.665 -7.680 1.00 91.88 177 THR A O 1
ATOM 1390 N N . GLY A 1 178 ? 6.320 -3.103 -9.386 1.00 91.75 178 GLY A N 1
ATOM 1391 C CA . GLY A 1 178 ? 4.998 -3.582 -8.983 1.00 91.75 178 GLY A CA 1
ATOM 1392 C C . GLY A 1 178 ? 5.027 -4.262 -7.614 1.00 91.75 178 GLY A C 1
ATOM 1393 O O . GLY A 1 178 ? 4.242 -3.897 -6.745 1.00 91.75 178 GLY A O 1
ATOM 1394 N N . ALA A 1 179 ? 5.983 -5.169 -7.397 1.00 94.75 179 ALA A N 1
ATOM 1395 C CA . ALA A 1 179 ? 6.168 -5.841 -6.110 1.00 94.75 179 ALA A CA 1
ATOM 1396 C C . ALA A 1 179 ? 6.528 -4.862 -4.976 1.00 94.75 179 ALA A C 1
ATOM 1398 O O . ALA A 1 179 ? 6.014 -4.986 -3.866 1.00 94.75 179 ALA A O 1
ATOM 1399 N N . ASP A 1 180 ? 7.366 -3.857 -5.254 1.00 94.31 180 ASP A N 1
ATOM 1400 C CA . ASP A 1 180 ? 7.717 -2.821 -4.274 1.00 94.31 180 ASP A CA 1
ATOM 1401 C C . ASP A 1 180 ? 6.489 -1.972 -3.877 1.00 94.31 180 ASP A C 1
ATOM 1403 O O . ASP A 1 180 ? 6.328 -1.624 -2.707 1.00 94.31 180 ASP A O 1
ATOM 1407 N N . ILE A 1 181 ? 5.600 -1.655 -4.832 1.00 94.19 181 ILE A N 1
ATOM 1408 C CA . ILE A 1 181 ? 4.331 -0.953 -4.563 1.00 94.19 181 ILE A CA 1
ATOM 1409 C C . ILE A 1 181 ? 3.387 -1.830 -3.734 1.00 94.19 181 ILE A C 1
ATOM 1411 O O . ILE A 1 181 ? 2.762 -1.333 -2.801 1.00 94.19 181 ILE A O 1
ATOM 1415 N N . GLU A 1 182 ? 3.275 -3.117 -4.055 1.00 95.19 182 GLU A N 1
ATOM 1416 C CA . GLU A 1 182 ? 2.424 -4.056 -3.317 1.00 95.19 182 GLU A CA 1
ATOM 1417 C C . GLU A 1 182 ? 2.876 -4.179 -1.856 1.00 95.19 182 GLU A C 1
ATOM 1419 O O . GLU A 1 182 ? 2.090 -3.932 -0.942 1.00 95.19 182 GLU A O 1
ATOM 1424 N N . ALA A 1 183 ? 4.172 -4.406 -1.627 1.00 95.25 183 ALA A N 1
ATOM 1425 C CA . ALA A 1 183 ? 4.746 -4.472 -0.285 1.00 95.25 183 ALA A CA 1
ATOM 1426 C C . ALA A 1 183 ? 4.554 -3.166 0.510 1.00 95.25 183 ALA A C 1
ATOM 1428 O O . ALA A 1 183 ? 4.332 -3.188 1.728 1.00 95.25 183 ALA A O 1
ATOM 1429 N N . LEU A 1 184 ? 4.623 -2.018 -0.172 1.00 94.69 184 LEU A N 1
ATOM 1430 C CA . LEU A 1 184 ? 4.339 -0.717 0.424 1.00 94.69 184 LEU A CA 1
ATOM 1431 C C . LEU A 1 184 ? 2.883 -0.613 0.888 1.00 94.69 184 LEU A C 1
ATOM 1433 O O . LEU A 1 184 ? 2.621 -0.166 2.010 1.00 94.69 184 LEU A O 1
ATOM 1437 N N . ILE A 1 185 ? 1.941 -1.008 0.032 1.00 93.88 185 ILE A N 1
ATOM 1438 C CA . ILE A 1 185 ? 0.511 -0.981 0.343 1.00 93.88 185 ILE A CA 1
ATOM 1439 C C . ILE A 1 185 ? 0.219 -1.910 1.522 1.00 93.88 185 ILE A C 1
ATOM 1441 O O . ILE A 1 185 ? -0.411 -1.467 2.480 1.00 93.88 185 ILE A O 1
ATOM 1445 N N . ASP A 1 186 ? 0.739 -3.136 1.513 1.00 95.19 186 ASP A N 1
ATOM 1446 C CA . ASP A 1 186 ? 0.539 -4.100 2.600 1.00 95.19 186 ASP A CA 1
ATOM 1447 C C . ASP A 1 186 ? 1.051 -3.557 3.938 1.00 95.19 186 ASP A C 1
ATOM 1449 O O . ASP A 1 186 ? 0.327 -3.534 4.934 1.00 95.19 186 ASP A O 1
ATOM 1453 N N . THR A 1 187 ? 2.269 -3.008 3.948 1.00 94.38 187 THR A N 1
ATOM 1454 C CA . THR A 1 187 ? 2.859 -2.401 5.152 1.00 94.38 187 THR A CA 1
ATOM 1455 C C . THR A 1 187 ? 2.012 -1.237 5.672 1.00 94.38 187 THR A C 1
ATOM 1457 O O . THR A 1 187 ? 1.827 -1.074 6.882 1.00 94.38 187 THR A O 1
ATOM 1460 N N . THR A 1 188 ? 1.481 -0.425 4.756 1.00 92.88 188 THR A N 1
ATOM 1461 C CA . THR A 1 188 ? 0.616 0.719 5.067 1.00 92.88 188 THR A CA 1
ATOM 1462 C C . THR A 1 188 ? -0.700 0.250 5.686 1.00 92.88 188 THR A C 1
ATOM 1464 O O . THR A 1 188 ? -1.107 0.753 6.735 1.00 92.88 188 THR A O 1
ATOM 1467 N N . VAL A 1 189 ? -1.346 -0.747 5.080 1.00 93.50 189 VAL A N 1
ATOM 1468 C CA . VAL A 1 189 ? -2.605 -1.327 5.565 1.00 93.50 189 VAL A CA 1
ATOM 1469 C C . VAL A 1 189 ? -2.419 -1.970 6.935 1.00 93.50 189 VAL A C 1
ATOM 1471 O O . VAL A 1 189 ? -3.244 -1.750 7.825 1.00 93.50 189 VAL A O 1
ATOM 1474 N N . ASP A 1 190 ? -1.329 -2.702 7.146 1.00 94.44 190 ASP A N 1
ATOM 1475 C CA . ASP A 1 190 ? -0.995 -3.305 8.435 1.00 94.44 190 ASP A CA 1
ATOM 1476 C C . ASP A 1 190 ? -0.795 -2.251 9.522 1.00 94.44 190 ASP A C 1
ATOM 1478 O O . ASP A 1 190 ? -1.298 -2.395 10.641 1.00 94.44 190 ASP A O 1
ATOM 1482 N N . GLN A 1 191 ? -0.074 -1.174 9.201 1.00 93.75 191 GLN A N 1
ATOM 1483 C CA . GLN A 1 191 ? 0.167 -0.088 10.141 1.00 93.75 191 GLN A CA 1
ATOM 1484 C C . GLN A 1 191 ? -1.142 0.596 10.541 1.00 93.75 191 GLN A C 1
ATOM 1486 O O . GLN A 1 191 ? -1.445 0.690 11.731 1.00 93.75 191 GLN A O 1
ATOM 1491 N N . VAL A 1 192 ? -1.957 0.984 9.559 1.00 93.12 192 VAL A N 1
ATOM 1492 C CA . VAL A 1 192 ? -3.269 1.593 9.804 1.00 93.12 192 VAL A CA 1
ATOM 1493 C C . VAL A 1 192 ? -4.158 0.639 10.606 1.00 93.12 192 VAL A C 1
ATOM 1495 O O . VAL A 1 192 ? -4.763 1.037 11.597 1.00 93.12 192 VAL A O 1
ATOM 1498 N N . SER A 1 193 ? -4.200 -0.645 10.257 1.00 93.12 193 SER A N 1
ATOM 1499 C CA . SER A 1 193 ? -5.006 -1.638 10.978 1.00 93.12 193 SER A CA 1
ATOM 1500 C C . SER A 1 193 ? -4.607 -1.752 12.451 1.00 93.12 193 SER A C 1
ATOM 1502 O O . SER A 1 193 ? -5.479 -1.805 13.326 1.00 93.12 193 SER A O 1
ATOM 1504 N N . ARG A 1 194 ? -3.301 -1.743 12.750 1.00 94.12 194 ARG A N 1
ATOM 1505 C CA . ARG A 1 194 ? -2.789 -1.735 14.129 1.00 94.12 194 ARG A CA 1
ATOM 1506 C C . ARG A 1 194 ? -3.195 -0.471 14.876 1.00 94.12 194 ARG A C 1
ATOM 1508 O O . ARG A 1 194 ? -3.726 -0.580 15.982 1.00 94.12 194 ARG A O 1
ATOM 1515 N N . ASP A 1 195 ? -3.003 0.696 14.270 1.00 93.31 195 ASP A N 1
ATOM 1516 C CA . ASP A 1 195 ? -3.306 1.982 14.904 1.00 93.31 195 ASP A CA 1
ATOM 1517 C C . ASP A 1 195 ? -4.795 2.083 15.260 1.00 93.31 195 ASP A C 1
ATOM 1519 O O . ASP A 1 195 ? -5.157 2.436 16.385 1.00 93.31 195 ASP A O 1
ATOM 1523 N N . TYR A 1 196 ? -5.673 1.655 14.351 1.00 92.25 196 TYR A N 1
ATOM 1524 C CA . TYR A 1 196 ? -7.116 1.604 14.593 1.00 92.25 196 TYR A CA 1
ATOM 1525 C C . TYR A 1 196 ? -7.509 0.595 15.665 1.00 92.25 196 TYR A C 1
ATOM 1527 O O . TYR A 1 196 ? -8.362 0.884 16.511 1.00 92.25 196 TYR A O 1
ATOM 1535 N N . ARG A 1 197 ? -6.893 -0.589 15.662 1.00 91.44 197 ARG A N 1
ATOM 1536 C CA . ARG A 1 197 ? -7.154 -1.606 16.680 1.00 91.44 197 ARG A CA 1
ATOM 1537 C C . ARG A 1 197 ? -6.815 -1.087 18.076 1.00 91.44 197 ARG A C 1
ATOM 1539 O O . ARG A 1 197 ? -7.657 -1.181 18.968 1.00 91.44 197 ARG A O 1
ATOM 1546 N N . ILE A 1 198 ? -5.640 -0.484 18.237 1.00 90.81 198 ILE A N 1
ATOM 1547 C CA . ILE A 1 198 ? -5.173 0.068 19.513 1.00 90.81 198 ILE A CA 1
ATOM 1548 C C . ILE A 1 198 ? -6.050 1.246 19.954 1.00 90.81 198 ILE A C 1
ATOM 1550 O O . ILE A 1 198 ? -6.413 1.343 21.124 1.00 90.81 198 ILE A O 1
ATOM 1554 N N . ALA A 1 199 ? -6.418 2.133 19.028 1.00 89.06 199 ALA A N 1
ATOM 1555 C CA . ALA A 1 199 ? -7.164 3.346 19.350 1.00 89.06 199 ALA A CA 1
ATOM 1556 C C . ALA A 1 199 ? -8.643 3.093 19.674 1.00 89.06 199 ALA A C 1
ATOM 1558 O O . ALA A 1 199 ? -9.227 3.802 20.493 1.00 89.06 199 ALA A O 1
ATOM 1559 N N . ILE A 1 200 ? -9.272 2.128 18.995 1.00 87.56 200 ILE A N 1
ATOM 1560 C CA . ILE A 1 200 ? -10.733 1.968 19.000 1.00 87.56 200 ILE A CA 1
ATOM 1561 C C . ILE A 1 200 ? -11.162 0.615 19.557 1.00 87.56 200 ILE A C 1
ATOM 1563 O O . ILE A 1 200 ? -12.072 0.552 20.388 1.00 87.56 200 ILE A O 1
ATOM 1567 N N . ILE A 1 201 ? -10.564 -0.474 19.074 1.00 87.31 201 ILE A N 1
ATOM 1568 C CA . ILE A 1 201 ? -11.050 -1.827 19.360 1.00 87.31 201 ILE A CA 1
ATOM 1569 C C . ILE A 1 201 ? -10.643 -2.236 20.776 1.00 87.31 201 ILE A C 1
ATOM 1571 O O . ILE A 1 201 ? -11.505 -2.571 21.591 1.00 87.31 201 ILE A O 1
ATOM 1575 N N . ASP A 1 202 ? -9.355 -2.149 21.097 1.00 90.00 202 ASP A N 1
ATOM 1576 C CA . ASP A 1 202 ? -8.813 -2.627 22.369 1.00 90.00 202 ASP A CA 1
ATOM 1577 C C . ASP A 1 202 ? -9.431 -1.921 23.595 1.00 90.00 202 ASP A C 1
ATOM 1579 O O . ASP A 1 202 ? -9.832 -2.619 24.535 1.00 90.00 202 ASP A O 1
ATOM 1583 N N . PRO A 1 203 ? -9.617 -0.582 23.620 1.00 86.19 203 PRO A N 1
ATOM 1584 C CA . PRO A 1 203 ? -10.258 0.092 24.749 1.00 86.19 203 PRO A CA 1
ATOM 1585 C C . PRO A 1 203 ? -11.700 -0.370 24.975 1.00 86.19 203 PRO A C 1
ATOM 1587 O O . PRO A 1 203 ? -12.146 -0.511 26.116 1.00 86.19 203 PRO A O 1
ATOM 1590 N N . ARG A 1 204 ? -12.436 -0.655 23.895 1.00 83.94 204 ARG A N 1
ATOM 1591 C CA . ARG A 1 204 ? -13.816 -1.150 23.977 1.00 83.94 204 ARG A CA 1
ATOM 1592 C C . ARG A 1 204 ? -13.878 -2.571 24.506 1.00 83.94 204 ARG A C 1
ATOM 1594 O O . ARG A 1 204 ? -14.701 -2.846 25.375 1.00 83.94 204 ARG A O 1
ATOM 1601 N N . VAL A 1 205 ? -13.000 -3.448 24.022 1.00 87.75 205 VAL A N 1
ATOM 1602 C CA . VAL A 1 205 ? -12.896 -4.828 24.514 1.00 87.75 205 VAL A CA 1
ATOM 1603 C C . VAL A 1 205 ? -12.593 -4.831 26.013 1.00 87.75 205 VAL A C 1
ATOM 1605 O O . VAL A 1 205 ? -13.273 -5.519 26.773 1.00 87.75 205 VAL A O 1
ATOM 1608 N N . ARG A 1 206 ? -11.652 -3.991 26.467 1.00 88.62 206 ARG A N 1
ATOM 1609 C CA . ARG A 1 206 ? -11.330 -3.845 27.897 1.00 88.62 206 ARG A CA 1
ATOM 1610 C C . ARG A 1 206 ? -12.524 -3.350 28.713 1.00 88.62 206 ARG A C 1
ATOM 1612 O O . ARG A 1 206 ? -12.837 -3.939 29.744 1.00 88.62 206 ARG A O 1
ATOM 1619 N N . LYS A 1 207 ? -13.224 -2.311 28.244 1.00 87.81 207 LYS A N 1
ATOM 1620 C CA . LYS A 1 207 ? -14.405 -1.768 28.934 1.00 87.81 207 LYS A CA 1
ATOM 1621 C C . LYS A 1 207 ? -15.528 -2.801 29.059 1.00 87.81 207 LYS A C 1
ATOM 1623 O O . LYS A 1 207 ? -16.100 -2.939 30.135 1.00 87.81 207 LYS A O 1
ATOM 1628 N N . LEU A 1 208 ? -15.822 -3.540 27.989 1.00 88.62 208 LEU A N 1
ATOM 1629 C CA . LEU A 1 208 ? -16.838 -4.597 28.007 1.00 88.62 208 LEU A CA 1
ATOM 1630 C C . LEU A 1 208 ? -16.456 -5.732 28.962 1.00 88.62 208 LEU A C 1
ATOM 1632 O O . LEU A 1 208 ? -17.293 -6.181 29.741 1.00 88.62 208 LEU A O 1
ATOM 1636 N N . SER A 1 209 ? -15.189 -6.152 28.950 1.00 93.25 209 SER A N 1
ATOM 1637 C CA . SER A 1 209 ? -14.686 -7.163 29.883 1.00 93.25 209 SER A CA 1
ATOM 1638 C C . SER A 1 209 ? -14.844 -6.716 31.339 1.00 93.25 209 SER A C 1
ATOM 1640 O O . SER A 1 209 ? -15.277 -7.501 32.179 1.00 93.25 209 SER A O 1
ATOM 1642 N N . GLN A 1 210 ? -14.541 -5.452 31.641 1.00 93.69 210 GLN A N 1
ATOM 1643 C CA . GLN A 1 210 ? -14.704 -4.893 32.983 1.00 93.69 210 GLN A CA 1
ATOM 1644 C C . GLN A 1 210 ? -16.176 -4.884 33.422 1.00 93.69 210 GLN A C 1
ATOM 1646 O O . GLN A 1 210 ? -16.504 -5.351 34.510 1.00 93.69 210 GLN A O 1
ATOM 1651 N N . GLN A 1 211 ? -17.079 -4.434 32.546 1.00 93.12 211 GLN A N 1
ATOM 1652 C CA . GLN A 1 211 ? -18.521 -4.443 32.812 1.00 93.12 211 GLN A CA 1
ATOM 1653 C C . GLN A 1 211 ? -19.060 -5.862 33.040 1.00 93.12 211 GLN A C 1
ATOM 1655 O O . GLN A 1 211 ? -19.931 -6.068 33.883 1.00 93.12 211 GLN A O 1
ATOM 1660 N N . GLN A 1 212 ? -18.529 -6.854 32.323 1.00 94.38 212 GLN A N 1
ATOM 1661 C CA . GLN A 1 212 ? -18.891 -8.255 32.520 1.00 94.38 212 GLN A CA 1
ATOM 1662 C C . GLN A 1 212 ? -18.451 -8.773 33.897 1.00 94.38 212 GLN A C 1
ATOM 1664 O O . GLN A 1 212 ? -19.209 -9.497 34.540 1.00 94.38 212 GLN A O 1
ATOM 1669 N N . ILE A 1 213 ? -17.249 -8.410 34.356 1.00 95.75 213 ILE A N 1
ATOM 1670 C CA . ILE A 1 213 ? -16.755 -8.774 35.693 1.00 95.75 213 ILE A CA 1
ATOM 1671 C C . ILE A 1 213 ? -17.640 -8.143 36.774 1.00 95.75 213 ILE A C 1
ATOM 1673 O O . ILE A 1 213 ? -18.090 -8.836 37.683 1.00 95.75 213 ILE A O 1
ATOM 1677 N N . GLU A 1 214 ? -17.956 -6.854 36.647 1.00 96.12 214 GLU A N 1
ATOM 1678 C CA . GLU A 1 214 ? -18.835 -6.150 37.588 1.00 96.12 214 GLU A CA 1
ATOM 1679 C C . GLU A 1 214 ? -20.234 -6.765 37.650 1.00 96.12 214 GLU A C 1
ATOM 1681 O O . GLU A 1 214 ? -20.784 -6.951 38.737 1.00 96.12 214 GLU A O 1
ATOM 1686 N N . LEU A 1 215 ? -20.807 -7.115 36.495 1.00 96.06 215 LEU A N 1
ATOM 1687 C CA . LEU A 1 215 ? -22.103 -7.782 36.430 1.00 96.06 215 LEU A CA 1
ATOM 1688 C C . LEU A 1 215 ? -22.062 -9.152 37.112 1.00 96.06 215 LEU A C 1
ATOM 1690 O O . LEU A 1 215 ? -22.951 -9.456 37.903 1.00 96.06 215 LEU A O 1
ATOM 1694 N N . LYS A 1 216 ? -21.027 -9.959 36.847 1.00 96.31 216 LYS A N 1
ATOM 1695 C CA . LYS A 1 216 ? -20.848 -11.262 37.504 1.00 96.31 216 LYS A CA 1
ATOM 1696 C C . LYS A 1 216 ? -20.775 -11.115 39.019 1.00 96.31 216 LYS A C 1
ATOM 1698 O O . LYS A 1 216 ? -21.489 -11.822 39.714 1.00 96.31 216 LYS A O 1
ATOM 1703 N N . ASN A 1 217 ? -19.996 -10.158 39.522 1.00 96.38 217 ASN A N 1
ATOM 1704 C CA . ASN A 1 217 ? -19.887 -9.913 40.960 1.00 96.38 217 ASN A CA 1
ATOM 1705 C C . ASN A 1 217 ? -21.235 -9.516 41.579 1.00 96.38 217 ASN A C 1
ATOM 1707 O O . ASN A 1 217 ? -21.590 -10.012 42.643 1.00 96.38 217 ASN A O 1
ATOM 1711 N N . LYS A 1 218 ? -22.023 -8.672 40.898 1.00 96.38 218 LYS A N 1
ATOM 1712 C CA . LYS A 1 218 ? -23.378 -8.320 41.354 1.00 96.38 218 LYS A CA 1
ATOM 1713 C C . LYS A 1 218 ? -24.306 -9.532 41.399 1.00 96.38 218 LYS A C 1
ATOM 1715 O O . LYS A 1 218 ? -25.028 -9.687 42.375 1.00 96.38 218 LYS A O 1
ATOM 1720 N N . ILE A 1 219 ? -24.276 -10.382 40.371 1.00 96.06 219 ILE A N 1
ATOM 1721 C CA . ILE A 1 219 ? -25.075 -11.615 40.330 1.00 96.06 219 ILE A CA 1
ATOM 1722 C C . ILE A 1 219 ? -24.677 -12.541 41.482 1.00 96.06 219 ILE A C 1
ATOM 1724 O O . ILE A 1 219 ? -25.552 -13.006 42.202 1.00 96.06 219 ILE A O 1
ATOM 1728 N N . THR A 1 220 ? -23.378 -12.757 41.700 1.00 95.75 220 THR A N 1
ATOM 1729 C CA . THR A 1 220 ? -22.882 -13.574 42.815 1.00 95.75 220 THR A CA 1
ATOM 1730 C C . THR A 1 220 ? -23.354 -13.035 44.163 1.00 95.75 220 THR A C 1
ATOM 1732 O O . THR A 1 220 ? -23.831 -13.811 44.984 1.00 95.75 220 THR A O 1
ATOM 1735 N N . ASN A 1 221 ? -23.290 -11.718 44.377 1.00 95.88 221 ASN A N 1
ATOM 1736 C CA . ASN A 1 221 ? -23.764 -11.107 45.619 1.00 95.88 221 ASN A CA 1
ATOM 1737 C C . ASN A 1 221 ? -25.273 -11.309 45.817 1.00 95.88 221 ASN A C 1
ATOM 1739 O O . ASN A 1 221 ? -25.692 -11.650 46.914 1.00 95.88 221 ASN A O 1
ATOM 1743 N N . ILE A 1 222 ? -26.084 -11.138 44.764 1.00 95.75 222 ILE A N 1
ATOM 1744 C CA . ILE A 1 222 ? -27.537 -11.373 44.829 1.00 95.75 222 ILE A CA 1
ATOM 1745 C C . ILE A 1 222 ? -27.831 -12.831 45.192 1.00 95.75 222 ILE A C 1
ATOM 1747 O O . ILE A 1 222 ? -28.680 -13.080 46.044 1.00 95.75 222 ILE A O 1
ATOM 1751 N N . ILE A 1 223 ? -27.123 -13.782 44.573 1.00 93.69 223 ILE A N 1
ATOM 1752 C CA . ILE A 1 223 ? -27.266 -15.211 44.877 1.00 93.69 223 ILE A CA 1
ATOM 1753 C C . ILE A 1 223 ? -26.928 -15.471 46.346 1.00 93.69 223 ILE A C 1
ATOM 1755 O O . ILE A 1 223 ? -27.732 -16.076 47.043 1.00 93.69 223 ILE A O 1
ATOM 1759 N N . GLN A 1 224 ? -25.801 -14.951 46.838 1.00 93.25 224 GLN A N 1
ATOM 1760 C CA . GLN A 1 224 ? -25.403 -15.115 48.238 1.00 93.25 224 GLN A CA 1
ATOM 1761 C C . GLN A 1 224 ? -26.425 -14.514 49.208 1.00 93.25 224 GLN A C 1
ATOM 1763 O O . GLN A 1 224 ? -26.762 -15.149 50.202 1.00 93.25 224 GLN A O 1
ATOM 1768 N N . THR A 1 225 ? -26.951 -13.318 48.925 1.00 94.31 225 THR A N 1
ATOM 1769 C CA . THR A 1 225 ? -27.998 -12.706 49.754 1.00 94.31 225 THR A CA 1
ATOM 1770 C C . THR A 1 225 ? -29.257 -13.573 49.782 1.00 94.31 225 THR A C 1
ATOM 1772 O O . THR A 1 225 ? -29.742 -13.896 50.865 1.00 94.31 225 THR A O 1
ATOM 1775 N N . ALA A 1 226 ? -29.736 -14.032 48.623 1.00 90.81 226 ALA A N 1
ATOM 1776 C CA . ALA A 1 226 ? -30.906 -14.903 48.544 1.00 90.81 226 ALA A CA 1
ATOM 1777 C C . ALA A 1 226 ? -30.688 -16.247 49.266 1.00 90.81 226 ALA A C 1
ATOM 1779 O O . ALA A 1 226 ? -31.572 -16.718 49.976 1.00 90.81 226 ALA A O 1
ATOM 1780 N N . GLU A 1 227 ? -29.502 -16.851 49.139 1.00 88.56 227 GLU A N 1
ATOM 1781 C CA . GLU A 1 227 ? -29.136 -18.073 49.865 1.00 88.56 227 GLU A CA 1
ATOM 1782 C C . GLU A 1 227 ? -29.161 -17.857 51.383 1.00 88.56 227 GLU A C 1
ATOM 1784 O O . GLU A 1 227 ? -29.708 -18.688 52.111 1.00 88.56 227 GLU A O 1
ATOM 1789 N N . THR A 1 228 ? -28.626 -16.732 51.874 1.00 90.06 228 THR A N 1
ATOM 1790 C CA . THR A 1 228 ? -28.663 -16.415 53.309 1.00 90.06 228 THR A CA 1
ATOM 1791 C C . THR A 1 228 ? -30.077 -16.180 53.827 1.00 90.06 228 THR A C 1
ATOM 1793 O O . THR A 1 228 ? -30.387 -16.646 54.919 1.00 90.06 228 THR A O 1
ATOM 1796 N N . GLU A 1 229 ? -30.944 -15.518 53.056 1.00 87.25 229 GLU A N 1
ATOM 1797 C CA . GLU A 1 229 ? -32.348 -15.298 53.425 1.00 87.25 229 GLU A CA 1
ATOM 1798 C C . GLU A 1 229 ? -33.112 -16.626 53.520 1.00 87.25 229 GLU A C 1
ATOM 1800 O O . GLU A 1 229 ? -33.768 -16.884 54.526 1.00 87.25 229 GLU A O 1
ATOM 1805 N N . VAL A 1 230 ? -32.947 -17.521 52.538 1.00 84.12 230 VAL A N 1
ATOM 1806 C CA . VAL A 1 230 ? -33.579 -18.852 52.550 1.00 84.12 230 VAL A CA 1
ATOM 1807 C C . VAL A 1 230 ? -33.092 -19.702 53.728 1.00 84.12 230 VAL A C 1
ATOM 1809 O O . VAL A 1 230 ? -33.894 -20.374 54.379 1.00 84.12 230 VAL A O 1
ATOM 1812 N N . HIS A 1 231 ? -31.790 -19.687 54.029 1.00 79.88 231 HIS A N 1
ATOM 1813 C CA . HIS A 1 231 ? -31.265 -20.411 55.189 1.00 79.88 231 HIS A CA 1
ATOM 1814 C C . HIS A 1 231 ? -31.715 -19.803 56.524 1.00 79.88 231 HIS A C 1
ATOM 1816 O O . HIS A 1 231 ? -31.958 -20.553 57.471 1.00 79.88 231 HIS A O 1
ATOM 1822 N N . LEU A 1 232 ? -31.865 -18.476 56.614 1.00 70.00 232 LEU A N 1
ATOM 1823 C CA . LEU A 1 232 ? -32.437 -17.831 57.798 1.00 70.00 232 LEU A CA 1
ATOM 1824 C C . LEU A 1 232 ? -33.905 -18.221 58.003 1.00 70.00 232 LEU A C 1
ATOM 1826 O O . LEU A 1 232 ? -34.272 -18.557 59.126 1.00 70.00 232 LEU A O 1
ATOM 1830 N N . ASP A 1 233 ? -34.720 -18.247 56.948 1.00 67.69 233 ASP A N 1
ATOM 1831 C CA . ASP A 1 233 ? -36.127 -18.671 57.021 1.00 67.69 233 ASP A CA 1
ATOM 1832 C C . ASP A 1 233 ? -36.273 -20.131 57.480 1.00 67.69 233 ASP A C 1
ATOM 1834 O O . ASP A 1 233 ? -37.160 -20.458 58.273 1.00 67.69 233 ASP A O 1
ATOM 1838 N N . GLN A 1 234 ? -35.361 -21.007 57.043 1.00 67.69 234 GLN A N 1
ATOM 1839 C CA . GLN A 1 234 ? -35.291 -22.395 57.513 1.00 67.69 234 GLN A CA 1
ATOM 1840 C C . GLN A 1 234 ? -34.922 -22.494 59.002 1.00 67.69 234 GLN A C 1
ATOM 1842 O O . GLN A 1 234 ? -35.440 -23.365 59.700 1.00 67.69 234 GLN A O 1
ATOM 1847 N N . HIS A 1 235 ? -34.052 -21.612 59.504 1.00 58.19 235 HIS A N 1
ATOM 1848 C CA . HIS A 1 235 ? -33.613 -21.607 60.904 1.00 58.19 235 HIS A CA 1
ATOM 1849 C C . HIS A 1 235 ? -34.587 -20.919 61.865 1.00 58.19 235 HIS A C 1
ATOM 1851 O O . HIS A 1 235 ? -34.691 -21.333 63.019 1.00 58.19 235 HIS A O 1
ATOM 1857 N N . LEU A 1 236 ? -35.302 -19.889 61.410 1.00 59.44 236 LEU A N 1
ATOM 1858 C CA . LEU A 1 236 ? -36.298 -19.170 62.208 1.00 59.44 236 LEU A CA 1
ATOM 1859 C C . LEU A 1 236 ? -37.613 -19.947 62.366 1.00 59.44 236 LEU A C 1
ATOM 1861 O O . LEU A 1 236 ? -38.516 -19.476 63.053 1.00 59.44 236 LEU A O 1
ATOM 1865 N N . GLY A 1 237 ? -37.730 -21.137 61.764 1.00 53.22 237 GLY A N 1
ATOM 1866 C CA . GLY A 1 237 ? -38.894 -22.004 61.931 1.00 53.22 237 GLY A CA 1
ATOM 1867 C C . GLY A 1 237 ? -40.189 -21.369 61.425 1.00 53.22 237 GLY A C 1
ATOM 1868 O O . GLY A 1 237 ? -41.264 -21.735 61.886 1.00 53.22 237 GLY A O 1
ATOM 1869 N N . LEU A 1 238 ? -40.125 -20.427 60.476 1.00 53.00 238 LEU A N 1
ATOM 1870 C CA . LEU A 1 238 ? -41.322 -19.817 59.877 1.00 53.00 238 LEU A CA 1
ATOM 1871 C C . LEU A 1 238 ? -42.093 -20.796 58.969 1.00 53.00 238 LEU A C 1
ATOM 1873 O O . LEU A 1 238 ? -43.221 -20.524 58.563 1.00 53.00 238 LEU A O 1
ATOM 1877 N N . SER A 1 239 ? -41.541 -21.987 58.731 1.00 51.59 239 SER A N 1
ATOM 1878 C CA . SER A 1 239 ? -42.266 -23.166 58.248 1.00 51.59 239 SER A CA 1
ATOM 1879 C C . SER A 1 239 ? -43.213 -23.790 59.292 1.00 51.59 239 SER A C 1
ATOM 1881 O O . SER A 1 239 ? -44.037 -24.626 58.924 1.00 51.59 239 SER A O 1
ATOM 1883 N N . ASN A 1 240 ? -43.195 -23.358 60.562 1.00 48.53 240 ASN A N 1
ATOM 1884 C CA . ASN A 1 240 ? -44.068 -23.867 61.634 1.00 48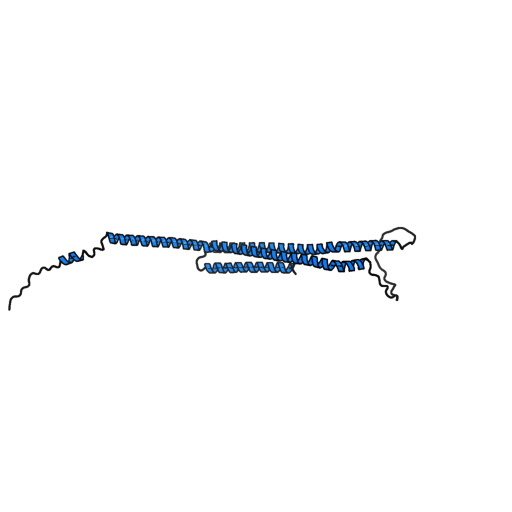.53 240 ASN A CA 1
ATOM 1885 C C . ASN A 1 240 ? -45.497 -23.288 61.614 1.00 48.53 240 ASN A C 1
ATOM 1887 O O . ASN A 1 240 ? -46.201 -23.306 62.626 1.00 48.53 240 ASN A O 1
ATOM 1891 N N . HIS A 1 241 ? -46.003 -22.850 60.456 1.00 47.50 241 HIS A N 1
ATOM 1892 C CA . HIS A 1 241 ? -47.426 -22.515 60.305 1.00 47.50 241 HIS A CA 1
ATOM 1893 C C . HIS A 1 241 ? -48.376 -23.720 60.488 1.00 47.50 241 HIS A C 1
ATOM 1895 O O . HIS A 1 241 ? -49.595 -23.544 60.492 1.00 47.50 241 HIS A O 1
ATOM 1901 N N . GLN A 1 242 ? -47.851 -24.929 60.714 1.00 49.84 242 GLN A N 1
ATOM 1902 C CA . GLN A 1 242 ? -48.639 -26.092 61.127 1.00 49.84 242 GLN A CA 1
ATOM 1903 C C . GLN A 1 242 ? -48.889 -26.202 62.642 1.00 49.84 242 GLN A C 1
ATOM 1905 O O . GLN A 1 242 ? -49.848 -26.870 63.019 1.00 49.84 242 GLN A O 1
ATOM 1910 N N . GLU A 1 243 ? -48.135 -25.521 63.513 1.00 48.12 243 GLU A N 1
ATOM 1911 C CA . GLU A 1 243 ? -48.322 -25.657 64.974 1.00 48.12 243 GLU A CA 1
ATOM 1912 C C . GLU A 1 243 ? -49.250 -24.593 65.585 1.00 48.12 243 GLU A C 1
ATOM 1914 O O . GLU A 1 243 ? -49.993 -24.894 66.518 1.00 48.12 243 GLU A O 1
ATOM 1919 N N . LEU A 1 244 ? -49.352 -23.392 65.002 1.00 48.75 244 LEU A N 1
ATOM 1920 C CA . LEU A 1 244 ? -50.292 -22.361 65.483 1.00 48.75 244 LEU A CA 1
ATOM 1921 C C . LEU A 1 244 ? -51.774 -22.677 65.208 1.00 48.75 244 LEU A C 1
ATOM 1923 O O . LEU A 1 244 ? -52.653 -22.110 65.854 1.00 48.75 244 LEU A O 1
ATOM 1927 N N . SER A 1 245 ? -52.066 -23.612 64.299 1.00 48.19 245 SER A N 1
ATOM 1928 C CA . SER A 1 245 ? -53.444 -24.058 64.034 1.00 48.19 245 SER A CA 1
ATOM 1929 C C . SER A 1 245 ? -53.967 -25.055 65.083 1.00 48.19 245 SER A C 1
ATOM 1931 O O . SER A 1 245 ? -55.174 -25.274 65.163 1.00 48.19 245 SER A O 1
ATOM 1933 N N . ALA A 1 246 ? -53.092 -25.647 65.908 1.00 50.22 246 ALA A N 1
ATOM 1934 C CA . ALA A 1 246 ? -53.477 -26.635 66.922 1.00 50.22 246 ALA A CA 1
ATOM 1935 C C . ALA A 1 246 ? -53.789 -26.018 68.301 1.00 50.22 246 ALA A C 1
ATOM 1937 O O . ALA A 1 246 ? -54.557 -26.601 69.070 1.00 50.22 246 ALA A O 1
ATOM 1938 N N . GLU A 1 247 ? -53.244 -24.838 68.616 1.00 48.00 247 GLU A N 1
ATOM 1939 C CA . GLU A 1 247 ? -53.481 -24.157 69.901 1.00 48.00 247 GLU A CA 1
ATOM 1940 C C . GLU A 1 247 ? -54.795 -23.348 69.900 1.00 48.00 247 GLU A C 1
ATOM 1942 O O . GLU A 1 247 ? -55.487 -23.280 70.916 1.00 48.00 247 GLU A O 1
ATOM 1947 N N . ILE A 1 248 ? -55.198 -22.794 68.747 1.00 49.75 248 ILE A N 1
ATOM 1948 C CA . ILE A 1 248 ? -56.435 -21.996 68.620 1.00 49.75 248 ILE A CA 1
ATOM 1949 C C . ILE A 1 248 ? -57.689 -22.888 68.710 1.00 49.75 248 ILE A C 1
ATOM 1951 O O . ILE A 1 248 ? -58.699 -22.486 69.282 1.00 49.75 248 ILE A O 1
ATOM 1955 N N . LEU A 1 249 ? -57.605 -24.151 68.277 1.00 49.81 249 LEU A N 1
ATOM 1956 C CA . LEU A 1 249 ? -58.716 -25.113 68.335 1.00 49.81 249 LEU A CA 1
ATOM 1957 C C . LEU A 1 249 ? -58.978 -25.704 69.736 1.00 49.81 249 LEU A C 1
ATOM 1959 O O . LEU A 1 249 ? -59.963 -26.415 69.921 1.00 49.81 249 LEU A O 1
ATOM 1963 N N . LYS A 1 250 ? -58.135 -25.408 70.738 1.00 54.72 250 LYS A N 1
ATOM 1964 C CA . LYS A 1 250 ? -58.367 -25.810 72.139 1.00 54.72 250 LYS A CA 1
ATOM 1965 C C . LYS A 1 250 ? -59.087 -24.747 72.972 1.00 54.72 250 LYS A C 1
ATOM 1967 O O . LYS A 1 250 ? -59.618 -25.086 74.027 1.00 54.72 250 LYS A O 1
ATOM 1972 N N . HIS A 1 251 ? -59.134 -23.493 72.517 1.00 51.12 251 HIS A N 1
ATOM 1973 C CA . HIS A 1 251 ? -59.719 -22.388 73.286 1.00 51.12 251 HIS A CA 1
ATOM 1974 C C . HIS A 1 251 ? -61.161 -22.014 72.895 1.00 51.12 251 HIS A C 1
ATOM 1976 O O . HIS A 1 251 ? -61.817 -21.312 73.661 1.00 51.12 251 HIS A O 1
ATOM 1982 N N .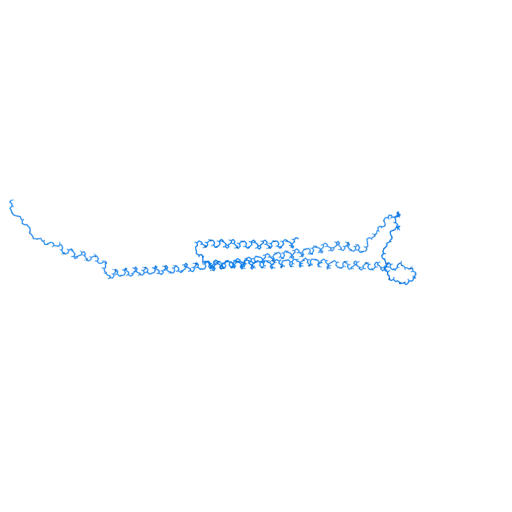 GLU A 1 252 ? -61.707 -22.550 71.798 1.00 44.75 252 GLU A N 1
ATOM 1983 C CA . GLU A 1 252 ? -63.114 -22.356 71.387 1.00 44.75 252 GLU A CA 1
ATOM 1984 C C . GLU A 1 252 ? -64.032 -23.548 71.741 1.00 44.75 252 GLU A C 1
ATOM 1986 O O . GLU A 1 252 ? -65.017 -23.839 71.069 1.00 44.75 252 GLU A O 1
ATOM 1991 N N . GLY A 1 253 ? -63.741 -24.235 72.849 1.00 43.09 253 GLY A N 1
ATOM 1992 C CA . GLY A 1 253 ? -64.612 -25.238 73.474 1.00 43.09 253 GLY A CA 1
ATOM 1993 C C . GLY A 1 253 ? -65.569 -24.638 74.510 1.00 43.09 253 GLY A C 1
ATOM 1994 O O . GLY A 1 253 ? -65.523 -25.015 75.674 1.00 43.09 253 GLY A O 1
ATOM 1995 N N . VAL A 1 254 ? -66.365 -23.659 74.076 1.00 44.81 254 VAL A N 1
ATOM 1996 C CA . VAL A 1 254 ? -67.663 -23.187 74.599 1.00 44.81 254 VAL A CA 1
ATOM 1997 C C . VAL A 1 254 ? -68.027 -23.566 76.049 1.00 44.81 254 VAL A C 1
ATOM 1999 O O . VAL A 1 254 ? -68.529 -24.651 76.345 1.00 44.81 254 VAL A O 1
ATOM 2002 N N . ALA A 1 255 ? -67.927 -22.565 76.927 1.00 42.22 255 ALA A N 1
ATOM 2003 C CA . ALA A 1 255 ? -68.801 -22.422 78.082 1.00 42.22 255 ALA A CA 1
ATOM 2004 C C . ALA A 1 255 ? -70.262 -22.328 77.604 1.00 42.22 255 ALA A C 1
ATOM 2006 O O . ALA A 1 255 ? -70.625 -21.373 76.922 1.00 42.22 255 ALA A O 1
ATOM 2007 N N . ASN A 1 256 ? -71.101 -23.304 77.958 1.00 42.59 256 ASN A N 1
ATOM 2008 C CA . ASN A 1 256 ? -72.547 -23.223 77.756 1.00 42.59 256 ASN A CA 1
ATOM 2009 C C . ASN A 1 256 ? -73.255 -23.404 79.103 1.00 42.59 256 ASN A C 1
ATOM 2011 O O . ASN A 1 256 ? -73.398 -24.521 79.600 1.00 42.59 256 ASN A O 1
ATOM 2015 N N . ILE A 1 257 ? -73.662 -22.291 79.717 1.00 40.91 257 ILE A N 1
ATOM 2016 C CA . ILE A 1 257 ? -74.562 -22.266 80.871 1.00 40.91 257 ILE A CA 1
ATOM 2017 C C . ILE A 1 257 ? -75.663 -21.239 80.592 1.00 40.91 257 ILE A C 1
ATOM 2019 O O . ILE A 1 257 ? -75.410 -20.041 80.612 1.00 40.91 257 ILE A O 1
ATOM 2023 N N . LYS A 1 258 ? -76.874 -21.797 80.460 1.00 41.00 258 LYS A N 1
ATOM 2024 C CA . LYS A 1 258 ? -78.206 -21.263 80.788 1.00 41.00 258 LYS A CA 1
ATOM 2025 C C . LYS A 1 258 ? -78.746 -20.094 79.965 1.00 41.00 258 LYS A C 1
ATOM 2027 O O . LYS 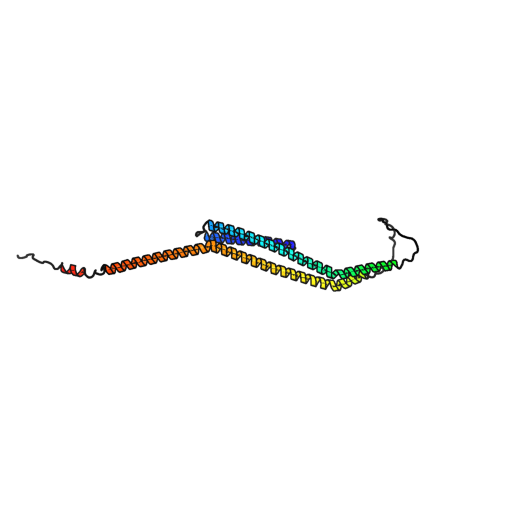A 1 258 ? -78.366 -18.953 80.173 1.00 41.00 258 LYS A O 1
ATOM 2032 N N . GLU A 1 259 ? -79.833 -20.388 79.257 1.00 38.19 259 GLU A N 1
ATOM 2033 C CA . GLU A 1 259 ? -81.010 -19.523 79.287 1.00 38.19 259 GLU A CA 1
ATOM 2034 C C . GLU A 1 259 ? -82.277 -20.365 79.481 1.00 38.19 259 GLU A C 1
ATOM 2036 O O . GLU A 1 259 ? -82.424 -21.465 78.943 1.00 38.19 259 GLU A O 1
ATOM 2041 N N . GLU A 1 260 ? -83.117 -19.862 80.378 1.00 41.78 260 GLU A N 1
ATOM 2042 C CA . GLU A 1 260 ? -84.373 -20.408 80.870 1.00 41.78 260 GLU A CA 1
ATOM 2043 C C . GLU A 1 260 ? -85.445 -20.437 79.775 1.00 41.78 260 GLU A C 1
ATOM 2045 O O . GLU A 1 260 ? -85.543 -19.511 78.975 1.00 41.78 260 GLU A O 1
ATOM 2050 N N . ASN A 1 261 ? -86.336 -21.433 79.808 1.00 35.78 261 ASN A N 1
ATOM 2051 C CA . ASN A 1 261 ? -87.735 -21.159 79.488 1.00 35.78 261 ASN A CA 1
ATOM 2052 C C . ASN A 1 261 ? -88.678 -22.191 80.117 1.00 35.78 261 ASN A C 1
ATOM 2054 O O . ASN A 1 261 ? -88.644 -23.379 79.798 1.00 35.78 261 ASN A O 1
ATOM 2058 N N . MET A 1 262 ? -89.536 -21.704 81.011 1.00 38.81 262 MET A N 1
ATOM 2059 C CA . MET A 1 262 ? -90.706 -22.389 81.547 1.00 38.81 262 MET A CA 1
ATOM 2060 C C . MET A 1 262 ? -91.863 -21.376 81.542 1.00 38.81 262 MET A C 1
ATOM 2062 O O . MET A 1 262 ? -91.657 -20.256 81.999 1.00 38.81 262 MET A O 1
ATOM 2066 N N . GLN A 1 263 ? -93.053 -21.832 81.114 1.00 41.19 263 GLN A N 1
ATOM 2067 C CA . GLN A 1 263 ? -94.366 -21.148 80.992 1.00 41.19 263 GLN A CA 1
ATOM 2068 C C . GLN A 1 263 ? -94.616 -20.549 79.588 1.00 41.19 263 GLN A C 1
ATOM 2070 O O . GLN A 1 263 ? -93.841 -19.718 79.135 1.00 41.19 263 GLN A O 1
ATOM 2075 N N . ALA A 1 264 ? -95.646 -20.931 78.819 1.00 39.50 264 ALA A N 1
ATOM 2076 C CA . ALA A 1 264 ? -96.947 -21.550 79.114 1.00 39.50 264 ALA A CA 1
ATOM 2077 C C . ALA A 1 264 ? -97.380 -22.570 78.042 1.00 39.50 264 ALA A C 1
ATOM 2079 O O . ALA A 1 264 ? -96.890 -22.466 76.896 1.00 39.50 264 ALA A O 1
#

Sequence (264 aa):
MFNEKVPGHFFQLKGDLAEILEQYHRRAIALVERRSVTKESKDMLDKALSICCKSMGEQLGSLEQSMISKQKEINRMFAETIRTKLMPTYEECAEQKGESLQFLSHKGVINGKKSSLSLFLSPTIHRILSSDLIPQVLAPSPVRNLMTQEGARNSVNMLQTSARRVTKGLTSLLESTGADIEALIDTTVDQVSRDYRIAIIDPRVRKLSQQQIELKNKITNIIQTAETEVHLDQHLGLSNHQELSAEILKHEGVANIKEENMQA

Radius of gyration: 53.44 Å; chains: 1; bounding box: 157×59×154 Å

Organism: Aspergillus oryzae (strain ATCC 42149 / RIB 40) (NCBI:txid510516)

pLDDT: mean 72.95, std 22.06, range [28.7, 96.38]

Secondary structure (DSSP, 8-state):
-HHHHHHHHHHHHHHHHHHHHHHHHHHHHHHHHTT---HHHHHHHHHHHHHHHHHHHHHHHHHHHHHHHHHHHHHHHHHHHHHHHHHHHHHHHHHHHHHHHHHHHTT-------------------S--------------HHHHHHHHHHHHHHHHHHHHHHHHHHHHHHHHHHHHHHHHHHHHHHHHHHHHHHHIIIIIHHHHHHHHHHHHHHHHHHHHHHHHHHHHHHHHHHTTTT-TTTHHHHHTTT-------------

Foldseek 3Di:
DCVPVLVVVLVVVLVVVLVVLVVVLVVLCVVCVVPDQDPVLNVLLVVLSVVLSVVLNVLSVVLSVVLVVLLVVLVVVLVVLVCVQCVVLVVVLVVLVVVVVVVVVVPDPDDDDDDDDDDDDDDDDDDDPDDDDDDDPPDQRPSRVSCVVCVVPPVVVSNVVSVVSSVVSNVVSVVVSVVSNVVSVVVSVVSSVVSSCVSRVVVVVVVVVVVVVVVVVVVVVVVVVVVVVVVVCVVVPVVVPVPVVVVVVVPPPDDDDDDDDDDD